Protein AF-A0A1H4LA48-F1 (afdb_monomer)

Secondary structure (DSSP, 8-state):
-EEEEEEE--TT-GGGHHHHHHHHHHHHHHTT-EEEEEEEE-SS--HHHHHHHHHHHH----SEEEES-GGGT-SSHHHHHHHHHHHHHTTPEEEETTTEEHHHHHHHHHHHHHHHHHHHHHHHHHHHHHHHHHTTB--SSSPPTTEEE-TTSBEEE-HHHHHHHHHHHHHHHTT--HHHHHHHHHHHH-S-BTTBSS---HHHHHHHHT-GGGBT--EE--EEEETTEEEEPPGGG-EE-SS--GGGBSS-HHHHHHHHHHHHHHHHH--

Nearest PDB structures (foldseek):
  2r0q-assembly1_E  TM=3.571E-01  e=7.397E-05  Staphylococcus aureus
  8wgk-assembly1_A  TM=4.621E-01  e=5.460E-02  Rhodothermus marinus DSM 4252
  4tlb-assembly1_A  TM=4.362E-01  e=1.544E-01  Synechococcus elongatus PCC 7942 = FACHB-805
  4p1z-assembly2_B  TM=4.179E-01  e=7.732E+00  Mus musculus
  4p1z-assembly2_D  TM=4.232E-01  e=9.875E+00  Mus musculus

Mean predicted aligned error: 16.21 Å

Solvent-accessible surface area (backbone atoms only — not comparable to full-atom values): 15231 Å² total; per-residue (Å²): 96,34,22,29,43,43,44,66,40,62,93,91,44,73,89,49,51,66,57,56,49,60,70,43,47,65,56,36,54,74,68,61,37,45,76,71,46,76,43,77,49,64,82,84,79,52,68,67,63,47,48,55,49,41,40,72,75,62,71,54,84,65,43,29,39,39,30,63,38,66,62,60,66,31,87,45,68,68,55,40,49,51,50,43,52,56,34,46,74,72,61,28,42,40,33,23,73,77,76,39,57,49,40,59,53,53,49,51,52,53,51,52,52,51,52,50,51,53,52,49,58,57,54,56,46,55,58,54,49,48,53,41,39,59,70,55,35,58,80,58,81,81,80,57,87,29,42,43,75,48,97,84,32,36,66,43,68,30,68,73,46,26,50,54,50,41,51,54,51,48,45,45,56,76,66,48,50,52,56,58,48,22,49,56,48,24,74,74,72,44,53,59,50,95,90,48,98,46,63,61,40,38,69,57,47,49,55,53,79,70,40,50,40,40,60,11,26,50,63,39,61,53,57,45,80,54,96,93,38,83,39,79,48,61,77,90,67,38,48,61,31,92,54,74,40,75,82,48,48,63,38,55,70,68,64,47,49,53,37,52,53,54,54,52,54,56,59,64,72,77,109

Radius of gyration: 33.98 Å; Cα contacts (8 Å, |Δi|>4): 371; chains: 1; bounding box: 73×34×79 Å

pLDDT: mean 79.59, std 12.34, range [39.72, 96.25]

Foldseek 3Di:
DAEEEEAEDEPPRPVCQVVQSVVQVVVCVVVVYRHQYYHYDYDADDPVSVQVVSCVPRVDDDQEYEYADLVRNPPDPVSSLVRLVVCVVVNYWYAYPVPGTVNVVSVVVVVVVVVVVVVVVVVVCLVVVLVCQLVQAAPDDDDDFQWDADPRRHTAGDPVRLVLLQVLLVCLLVVHALQVSQVVSCVVVHQDDPPDPGGRHSVSSVVSLPQCLQQQKHKDDQWDDDPNDTDGDDPVPIDIHPDGDPRRHSDHPVSSVSSVVSVVVVVVVVD

Structure (mmCIF, N/CA/C/O backbone):
data_AF-A0A1H4LA48-F1
#
_entry.id   AF-A0A1H4LA48-F1
#
loop_
_atom_site.group_PDB
_atom_site.id
_atom_site.type_symbol
_atom_site.label_atom_id
_atom_site.label_alt_id
_atom_site.label_comp_id
_atom_site.label_asym_id
_atom_site.label_entity_id
_atom_site.label_seq_id
_atom_site.pdbx_PDB_ins_code
_atom_site.Cartn_x
_atom_site.Cartn_y
_atom_site.Cartn_z
_atom_site.occupancy
_atom_site.B_iso_or_equiv
_atom_site.auth_seq_id
_atom_site.auth_comp_id
_atom_site.auth_asym_id
_atom_site.auth_atom_id
_atom_site.pdbx_PDB_model_num
ATOM 1 N N . MET A 1 1 ? -8.549 1.152 40.828 1.00 84.19 1 MET A N 1
ATOM 2 C CA . MET A 1 1 ? -9.718 0.932 39.968 1.00 84.19 1 MET A CA 1
ATOM 3 C C . MET A 1 1 ? -10.940 1.169 40.830 1.00 84.19 1 MET A C 1
ATOM 5 O O . MET A 1 1 ? -11.121 0.441 41.805 1.00 84.19 1 MET A O 1
ATOM 9 N N . ASN A 1 2 ? -11.665 2.252 40.567 1.00 88.75 2 ASN A N 1
ATOM 10 C CA . ASN A 1 2 ? -12.919 2.557 41.256 1.00 88.75 2 ASN A CA 1
ATOM 11 C C . ASN A 1 2 ? -14.048 1.904 40.469 1.00 88.75 2 ASN A C 1
ATOM 13 O O . ASN A 1 2 ? -14.281 2.257 39.315 1.00 88.75 2 ASN A O 1
ATOM 17 N N . SER A 1 3 ? -14.739 0.956 41.088 1.00 88.75 3 SER A N 1
ATOM 18 C CA . SER A 1 3 ? -15.700 0.109 40.396 1.00 88.75 3 SER A CA 1
ATOM 19 C C . SER A 1 3 ? -17.107 0.294 40.920 1.00 88.75 3 SER A C 1
ATOM 21 O O . SER A 1 3 ? -17.336 0.462 42.117 1.00 88.75 3 SER A O 1
ATOM 23 N N . VAL A 1 4 ? -18.061 0.184 40.011 1.00 88.56 4 VAL A N 1
ATOM 24 C CA . VAL A 1 4 ? -19.483 0.112 40.334 1.00 88.56 4 VAL A CA 1
ATOM 25 C C . VAL A 1 4 ? -19.946 -1.318 40.126 1.00 88.56 4 VAL A C 1
ATOM 27 O O . VAL A 1 4 ? -19.672 -1.915 39.086 1.00 88.56 4 VAL A O 1
ATOM 30 N N . ILE A 1 5 ? -20.667 -1.872 41.099 1.00 86.44 5 ILE A N 1
ATOM 31 C CA . ILE A 1 5 ? -21.353 -3.150 40.905 1.00 86.44 5 ILE A CA 1
ATOM 32 C C . ILE A 1 5 ? -22.717 -2.855 40.288 1.00 86.44 5 ILE A C 1
ATOM 34 O O . ILE A 1 5 ? -23.538 -2.138 40.866 1.00 86.44 5 ILE A O 1
ATOM 38 N N . PHE A 1 6 ? -22.951 -3.400 39.099 1.00 85.19 6 PHE A N 1
ATOM 39 C CA . PHE A 1 6 ? -24.216 -3.280 38.393 1.00 85.19 6 PHE A CA 1
ATOM 40 C C . PHE A 1 6 ? -24.989 -4.596 38.447 1.00 85.19 6 PHE A C 1
ATOM 42 O O . PHE A 1 6 ? -24.459 -5.669 38.149 1.00 85.19 6 PHE A O 1
ATOM 49 N N . VAL A 1 7 ? -26.269 -4.492 38.794 1.00 82.25 7 VAL A N 1
ATOM 50 C CA . VAL A 1 7 ? -27.195 -5.620 38.850 1.00 82.25 7 VAL A CA 1
ATOM 51 C C . VAL A 1 7 ? -28.465 -5.244 38.093 1.00 82.25 7 VAL A C 1
ATOM 53 O O . VAL A 1 7 ? -29.170 -4.296 38.452 1.00 82.25 7 VAL A O 1
ATOM 56 N N . ARG A 1 8 ? -28.767 -6.008 37.040 1.00 79.94 8 ARG A N 1
ATOM 57 C CA . ARG A 1 8 ? -30.063 -5.948 36.362 1.00 79.94 8 ARG A CA 1
ATOM 58 C C . ARG A 1 8 ? -31.108 -6.624 37.231 1.00 79.94 8 ARG A C 1
ATOM 60 O O . ARG A 1 8 ? -30.857 -7.695 37.776 1.00 79.94 8 ARG A O 1
ATOM 67 N N . VAL A 1 9 ? -32.274 -6.006 37.334 1.00 75.31 9 VAL A N 1
ATOM 68 C CA . VAL A 1 9 ? -33.344 -6.484 38.201 1.00 75.31 9 VAL A CA 1
ATOM 69 C C . VAL A 1 9 ? -34.596 -6.697 37.381 1.00 75.31 9 VAL A C 1
ATOM 71 O O . VAL A 1 9 ? -35.051 -5.789 36.688 1.00 75.31 9 VAL A O 1
ATOM 74 N N . ASP A 1 10 ? -35.159 -7.891 37.499 1.00 70.88 10 ASP A N 1
ATOM 75 C CA . ASP A 1 10 ? -36.458 -8.203 36.924 1.00 70.88 10 ASP A CA 1
ATOM 76 C C . ASP A 1 10 ? -37.585 -7.593 37.774 1.00 70.88 10 ASP A C 1
ATOM 78 O O . ASP A 1 10 ? -37.464 -7.419 38.996 1.00 70.88 10 ASP A O 1
ATOM 82 N N . GLU A 1 11 ? -38.693 -7.232 37.123 1.00 64.19 11 GLU A N 1
ATOM 83 C CA . GLU A 1 11 ? -39.858 -6.658 37.799 1.00 64.19 11 GLU A CA 1
ATOM 84 C C . GLU A 1 11 ? -40.350 -7.590 38.920 1.00 64.19 11 GLU A C 1
ATOM 86 O O . GLU A 1 11 ? -40.569 -8.782 38.720 1.00 64.19 11 GLU A O 1
ATOM 91 N N . GLY A 1 12 ? -40.492 -7.046 40.135 1.00 61.56 12 GLY A N 1
ATOM 92 C CA . GLY A 1 12 ? -40.922 -7.798 41.321 1.00 61.56 12 GLY A CA 1
ATOM 93 C C . GLY A 1 12 ? -39.804 -8.431 42.168 1.00 61.56 12 GLY A C 1
ATOM 94 O O . GLY A 1 12 ? -40.099 -8.929 43.251 1.00 61.56 12 GLY A O 1
ATOM 95 N N . MET A 1 13 ? -38.525 -8.365 41.761 1.00 66.06 13 MET A N 1
ATOM 96 C CA . MET A 1 13 ? -37.387 -8.980 42.484 1.00 66.06 13 MET A CA 1
ATOM 97 C C . MET A 1 13 ? -36.489 -7.998 43.268 1.00 66.06 13 MET A C 1
ATOM 99 O O . MET A 1 13 ? -35.299 -8.245 43.476 1.00 66.06 13 MET A O 1
ATOM 103 N N . GLN A 1 14 ? -37.034 -6.888 43.776 1.00 65.25 14 GLN A N 1
ATOM 104 C CA . GLN A 1 14 ? -36.240 -5.876 44.502 1.00 65.25 14 GLN A CA 1
ATOM 105 C C . GLN A 1 14 ? -35.513 -6.424 45.745 1.00 65.25 14 GLN A C 1
ATOM 107 O O . GLN A 1 14 ? -34.386 -6.025 46.026 1.00 65.25 14 GLN A O 1
ATOM 112 N N . ALA A 1 15 ? -36.106 -7.393 46.450 1.00 67.56 15 ALA A N 1
ATOM 113 C CA . ALA A 1 15 ? -35.514 -7.990 47.650 1.00 67.56 15 ALA A CA 1
ATOM 114 C C . ALA A 1 15 ? -34.212 -8.780 47.381 1.00 67.56 15 ALA A C 1
ATOM 116 O O . ALA A 1 15 ? -33.432 -9.014 48.302 1.00 67.56 15 ALA A O 1
ATOM 117 N N . ILE A 1 16 ? -33.961 -9.187 46.129 1.00 71.94 16 ILE A N 1
ATOM 118 C CA . ILE A 1 16 ? -32.851 -10.083 45.750 1.00 71.94 16 ILE A CA 1
ATOM 119 C C . ILE A 1 16 ? -31.639 -9.293 45.217 1.00 71.94 16 ILE A C 1
ATOM 121 O O . ILE A 1 16 ? -30.514 -9.791 45.223 1.00 71.94 16 ILE A O 1
ATOM 125 N N . GLN A 1 17 ? -31.836 -8.026 44.843 1.00 77.75 17 GLN A N 1
ATOM 126 C CA . GLN A 1 17 ? -30.816 -7.144 44.261 1.00 77.75 17 GLN A CA 1
ATOM 127 C C . GLN A 1 17 ? -29.521 -7.094 45.081 1.00 77.75 17 GLN A C 1
ATOM 129 O O . GLN A 1 17 ? -28.421 -7.278 44.559 1.00 77.75 17 GLN A O 1
ATOM 134 N N . MET A 1 18 ? -29.650 -6.885 46.393 1.00 77.94 18 MET A N 1
ATOM 135 C CA . MET A 1 18 ? -28.500 -6.741 47.284 1.00 77.94 18 MET A CA 1
ATOM 136 C C . MET A 1 18 ? -27.805 -8.082 47.554 1.00 77.94 18 MET A C 1
ATOM 138 O O . MET A 1 18 ? -26.600 -8.121 47.787 1.00 77.94 18 MET A O 1
ATOM 142 N N . MET A 1 19 ? -28.543 -9.194 47.469 1.00 78.94 19 MET A N 1
ATOM 143 C CA . MET A 1 19 ? -27.959 -10.536 47.511 1.00 78.94 19 MET A CA 1
ATOM 144 C C . MET A 1 19 ? -27.117 -10.796 46.256 1.00 78.94 19 MET A C 1
ATOM 146 O O . MET A 1 19 ? -25.991 -11.270 46.373 1.00 78.94 19 MET A O 1
ATOM 150 N N . GLN A 1 20 ? -27.616 -10.430 45.073 1.00 77.31 20 GLN A N 1
ATOM 151 C CA . GLN A 1 20 ? -26.861 -10.542 43.821 1.00 77.31 20 GLN A CA 1
ATOM 152 C C . GLN A 1 20 ? -25.621 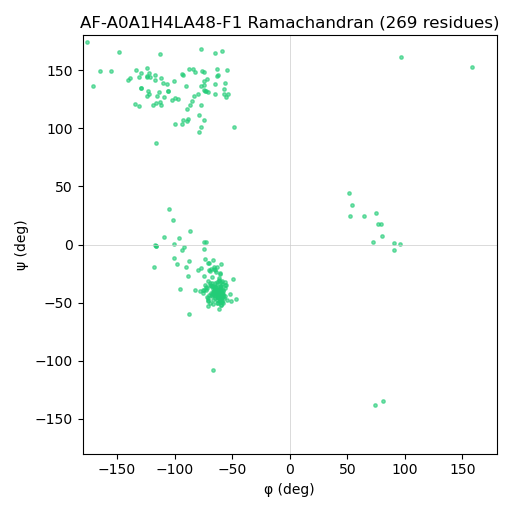-9.645 43.817 1.00 77.31 20 GLN A C 1
ATOM 154 O O . GLN A 1 20 ? -24.556 -10.097 43.407 1.00 77.31 20 GLN A O 1
ATOM 159 N N . ALA A 1 21 ? -25.725 -8.419 44.336 1.00 81.19 21 ALA A N 1
ATOM 160 C CA . ALA A 1 21 ? -24.576 -7.530 44.485 1.00 81.19 21 ALA A CA 1
ATOM 161 C C . ALA A 1 21 ? -23.483 -8.149 45.376 1.00 81.19 21 ALA A C 1
ATOM 163 O O . ALA A 1 21 ? -22.317 -8.182 44.984 1.00 81.19 21 ALA A O 1
ATOM 164 N N . LYS A 1 22 ? -23.865 -8.744 46.516 1.00 81.50 22 LYS A N 1
ATOM 165 C CA . LYS A 1 22 ? -22.932 -9.448 47.413 1.00 81.50 22 LYS A CA 1
ATOM 166 C C . LYS A 1 22 ? -22.237 -10.646 46.768 1.00 81.50 22 LYS A C 1
ATOM 168 O O . LYS A 1 22 ? -21.117 -10.964 47.145 1.00 81.50 22 LYS A O 1
ATOM 173 N N . LEU A 1 23 ? -22.867 -11.310 45.798 1.00 82.25 23 LEU A N 1
ATOM 174 C CA . LEU A 1 23 ? -22.225 -12.400 45.054 1.00 82.25 23 LEU A CA 1
ATOM 175 C C . LEU A 1 23 ? -21.107 -11.898 44.124 1.00 82.25 23 LEU A C 1
ATOM 177 O O . LEU A 1 23 ? -20.218 -12.672 43.776 1.00 82.25 23 LEU A O 1
ATOM 181 N N . VAL A 1 24 ? -21.128 -10.618 43.740 1.00 84.94 24 VAL A N 1
ATOM 182 C CA . VAL A 1 24 ? -20.118 -9.993 42.871 1.00 84.94 24 VAL A CA 1
ATOM 183 C C . VAL A 1 24 ? -18.937 -9.428 43.673 1.00 84.94 24 VAL A C 1
ATOM 185 O O . VAL A 1 24 ? -17.816 -9.384 43.166 1.00 84.94 24 VAL A O 1
ATOM 188 N N . GLU A 1 25 ? -19.142 -9.045 44.937 1.00 84.50 25 GLU A N 1
ATOM 189 C CA . GLU A 1 25 ? -18.098 -8.466 45.802 1.00 84.50 25 GLU A CA 1
ATOM 190 C C . GLU A 1 25 ? -16.797 -9.296 45.887 1.00 84.50 25 GLU A C 1
ATOM 192 O O . GLU A 1 25 ? -15.720 -8.703 45.771 1.00 84.50 25 GLU A O 1
ATOM 197 N N . PRO A 1 26 ? -16.821 -10.643 46.015 1.00 87.75 26 PRO A N 1
ATOM 198 C CA . PRO A 1 26 ? -15.593 -11.440 46.029 1.00 87.75 26 PRO A CA 1
ATOM 199 C C . PRO A 1 26 ? -14.763 -11.285 44.750 1.00 87.75 26 PRO A C 1
ATOM 201 O O . PRO A 1 26 ? -13.533 -11.261 44.802 1.00 87.75 26 PRO A O 1
ATOM 204 N N . PHE A 1 27 ? -15.424 -11.146 43.600 1.00 87.75 27 PHE A N 1
ATOM 205 C CA . PHE A 1 27 ? -14.756 -10.934 42.321 1.00 87.75 27 PHE A CA 1
ATOM 206 C C . PHE A 1 27 ? -14.176 -9.517 42.217 1.00 87.75 27 PHE A C 1
ATOM 208 O O . PHE A 1 27 ? -13.043 -9.342 41.769 1.00 87.75 27 PHE A O 1
ATOM 215 N N . ALA A 1 28 ? -14.889 -8.507 42.724 1.00 88.06 28 ALA A N 1
ATOM 216 C CA . ALA A 1 28 ? -14.348 -7.153 42.849 1.00 88.06 28 ALA A CA 1
ATOM 217 C C . ALA A 1 28 ? -13.065 -7.134 43.706 1.00 88.06 28 ALA A C 1
ATOM 219 O O . ALA A 1 28 ? -12.059 -6.539 43.313 1.00 88.06 28 ALA A O 1
ATOM 220 N N . ALA A 1 29 ? -13.051 -7.868 44.823 1.00 87.19 29 ALA A N 1
ATOM 221 C CA . ALA A 1 29 ? -11.864 -8.006 45.665 1.00 87.19 29 ALA A CA 1
ATOM 222 C C . ALA A 1 29 ? -10.691 -8.681 44.927 1.00 87.19 29 ALA A C 1
ATOM 224 O O . ALA A 1 29 ? -9.551 -8.225 45.048 1.00 87.19 29 ALA A O 1
ATOM 225 N N . GLN A 1 30 ? -10.951 -9.713 44.112 1.00 88.44 30 GLN A N 1
ATOM 226 C CA . GLN A 1 30 ? -9.926 -10.347 43.267 1.00 88.44 30 GLN A CA 1
ATOM 227 C C . GLN A 1 30 ? -9.310 -9.366 42.260 1.00 88.44 30 GLN A C 1
ATOM 229 O O . GLN A 1 30 ? -8.095 -9.374 42.055 1.00 88.44 30 GLN A O 1
ATOM 234 N N . LEU A 1 31 ? -10.126 -8.481 41.683 1.00 86.69 31 LEU A N 1
ATOM 235 C CA . LEU A 1 31 ? -9.675 -7.414 40.785 1.00 86.69 31 LEU A CA 1
ATOM 236 C C . LEU A 1 31 ? -8.972 -6.258 41.516 1.00 86.69 31 LEU A C 1
ATOM 238 O O . LEU A 1 31 ? -8.484 -5.335 40.863 1.00 86.69 31 LEU A O 1
ATOM 242 N N . ARG A 1 32 ? -8.905 -6.291 42.858 1.00 88.00 32 ARG A N 1
ATOM 243 C CA . ARG A 1 32 ? -8.455 -5.173 43.708 1.00 88.00 32 ARG A CA 1
ATOM 244 C C . ARG A 1 32 ? -9.234 -3.885 43.411 1.00 88.00 32 ARG A C 1
ATOM 246 O O . ARG A 1 32 ? -8.682 -2.784 43.452 1.00 88.00 32 ARG A O 1
ATOM 253 N N . ALA A 1 33 ? -10.510 -4.046 43.071 1.00 88.38 33 ALA A N 1
ATOM 254 C CA . ALA A 1 33 ? -11.436 -2.962 42.813 1.00 88.38 33 ALA A CA 1
ATOM 255 C C . ALA A 1 33 ? -11.905 -2.329 44.126 1.00 88.38 33 ALA A C 1
ATOM 257 O O . ALA A 1 33 ? -12.268 -3.028 45.072 1.00 88.38 33 ALA A O 1
ATOM 258 N N . ASN A 1 34 ? -11.945 -1.000 44.161 1.00 89.19 34 ASN A N 1
ATOM 259 C CA . ASN A 1 34 ? -12.620 -0.250 45.209 1.00 89.19 34 ASN A CA 1
ATOM 260 C C . ASN A 1 34 ? -14.082 -0.053 44.797 1.00 89.19 34 ASN A C 1
ATOM 262 O O . ASN A 1 34 ? -14.348 0.707 43.866 1.00 89.19 34 ASN A O 1
ATOM 266 N N . VAL A 1 35 ? -15.018 -0.749 45.444 1.00 89.19 35 VAL A N 1
ATOM 267 C CA . VAL A 1 35 ? -16.445 -0.638 45.110 1.00 89.19 35 VAL A CA 1
ATOM 268 C C . VAL A 1 35 ? -16.981 0.686 45.649 1.00 89.19 35 VAL A C 1
ATOM 270 O O . VAL A 1 35 ? -17.152 0.846 46.855 1.00 89.19 35 VAL A O 1
ATOM 273 N N . VAL A 1 36 ? -17.235 1.640 44.752 1.00 87.62 36 VAL A N 1
ATOM 274 C CA . VAL A 1 36 ? -17.675 2.997 45.118 1.00 87.62 36 VAL A CA 1
ATOM 275 C C . VAL A 1 36 ? -19.192 3.134 45.197 1.00 87.62 36 VAL A C 1
ATOM 277 O O . VAL A 1 36 ? -19.676 4.060 45.839 1.00 87.62 36 VAL A O 1
ATOM 280 N N . GLY A 1 37 ? -19.946 2.223 44.576 1.00 86.00 37 GLY A N 1
ATOM 281 C CA . GLY A 1 37 ? -21.403 2.264 44.580 1.00 86.00 37 GLY A CA 1
ATOM 282 C C . GLY A 1 37 ? -22.060 1.077 43.880 1.00 86.00 37 GLY A C 1
ATOM 283 O O . GLY A 1 37 ? -21.396 0.239 43.260 1.00 86.00 37 GLY A O 1
ATOM 284 N N . TYR A 1 38 ? -23.388 1.035 43.983 1.00 87.44 38 TYR A N 1
ATOM 285 C CA . TYR A 1 38 ? -24.235 -0.008 43.412 1.00 87.44 38 TYR A CA 1
ATOM 286 C C . TYR A 1 38 ? -25.279 0.608 42.488 1.00 87.44 38 TYR A C 1
ATOM 288 O O . TYR A 1 38 ? -25.975 1.551 42.866 1.00 87.44 38 TYR A O 1
ATOM 296 N N . SER A 1 39 ? -25.430 0.049 41.290 1.00 85.38 39 SER A N 1
ATOM 297 C CA . SER A 1 39 ? -26.457 0.474 40.343 1.00 85.38 39 SER A CA 1
ATOM 298 C C . SER A 1 39 ? -27.412 -0.672 40.033 1.00 85.38 39 SER A C 1
ATOM 300 O O . SER A 1 39 ? -27.021 -1.724 39.535 1.00 85.38 39 SER A O 1
ATOM 302 N N . PHE A 1 40 ? -28.685 -0.433 40.339 1.00 84.88 40 PHE A N 1
ATOM 303 C CA . PHE A 1 40 ? -29.797 -1.344 40.089 1.00 84.88 40 PHE A CA 1
ATOM 304 C C . PHE A 1 40 ? -30.711 -0.730 39.033 1.00 84.88 40 PHE A C 1
ATOM 306 O O . PHE A 1 40 ? -31.194 0.391 39.241 1.00 84.88 40 PHE A O 1
ATOM 313 N N . GLN A 1 41 ? -30.935 -1.437 37.923 1.00 80.56 41 GLN A N 1
ATOM 314 C CA . GLN A 1 41 ? -31.822 -1.001 36.838 1.00 80.56 41 GLN A CA 1
ATOM 315 C C . GLN A 1 41 ? -32.797 -2.107 36.430 1.00 80.56 41 GLN A C 1
ATOM 317 O O . GLN A 1 41 ? -32.442 -3.285 36.410 1.00 80.56 41 GLN A O 1
ATOM 322 N N . VAL A 1 42 ? -34.017 -1.693 36.085 1.00 76.69 42 VAL A N 1
ATOM 323 C CA . VAL A 1 42 ? -35.078 -2.542 35.528 1.00 76.69 42 VAL A CA 1
ATOM 324 C C . VAL A 1 42 ? -35.220 -2.219 34.041 1.00 76.69 42 VAL A C 1
ATOM 326 O O . VAL A 1 42 ? -35.203 -1.047 33.663 1.00 76.69 42 VAL A O 1
ATOM 329 N N . GLY A 1 43 ? -35.380 -3.245 33.204 1.00 73.62 43 GLY A N 1
ATOM 330 C CA . GLY A 1 43 ? -35.596 -3.076 31.765 1.00 73.62 43 GLY A CA 1
ATOM 331 C C . GLY A 1 43 ? -34.312 -2.819 30.968 1.00 73.62 43 GLY A C 1
ATOM 332 O O . GLY A 1 43 ? -33.329 -3.542 31.126 1.00 73.62 43 GLY A O 1
ATOM 333 N N . GLU A 1 44 ? -34.353 -1.845 30.054 1.00 69.31 44 GLU A N 1
ATOM 334 C CA . GLU A 1 44 ? -33.243 -1.524 29.149 1.00 69.31 44 GLU A CA 1
ATOM 335 C C . GLU A 1 44 ? -32.101 -0.804 29.874 1.00 69.31 44 GLU A C 1
ATOM 337 O O . GLU A 1 44 ? -32.305 0.178 30.599 1.00 69.31 44 GLU A O 1
ATOM 342 N N . ILE A 1 45 ? -30.887 -1.294 29.639 1.00 76.94 45 ILE A N 1
ATOM 343 C CA . ILE A 1 45 ? -29.688 -0.875 30.352 1.00 76.94 45 ILE A CA 1
ATOM 344 C C . ILE A 1 45 ? -28.955 0.164 29.525 1.00 76.94 45 ILE A C 1
ATOM 346 O O . ILE A 1 45 ? -28.589 -0.074 28.377 1.00 76.94 45 ILE A O 1
ATOM 350 N N . SER A 1 46 ? -28.705 1.311 30.146 1.00 80.31 46 SER A N 1
ATOM 351 C CA . SER A 1 46 ? -27.965 2.416 29.547 1.00 80.31 46 SER A CA 1
ATOM 352 C C . SER A 1 46 ? -26.858 2.858 30.491 1.00 80.31 46 SER A C 1
ATOM 354 O O . SER A 1 46 ? -27.078 3.015 31.696 1.00 80.31 46 SER A O 1
ATOM 356 N N . ILE A 1 47 ? -25.669 3.069 29.929 1.00 81.94 47 ILE A N 1
ATOM 357 C CA . ILE A 1 47 ? -24.485 3.517 30.668 1.00 81.94 47 ILE A CA 1
ATOM 358 C C . ILE A 1 47 ? -24.695 4.912 31.230 1.00 81.94 47 ILE A C 1
ATOM 360 O O . ILE A 1 47 ? -24.354 5.135 32.386 1.00 81.94 47 ILE A O 1
ATOM 364 N N . ASP A 1 48 ? -25.322 5.807 30.469 1.00 82.81 48 ASP A N 1
ATOM 365 C CA . ASP A 1 48 ? -25.602 7.171 30.920 1.00 82.81 48 ASP A CA 1
ATOM 366 C C . ASP A 1 48 ? -26.442 7.147 32.207 1.00 82.81 48 ASP A C 1
ATOM 368 O O . ASP A 1 48 ? -26.080 7.767 33.201 1.00 82.81 48 ASP A O 1
ATOM 372 N N . LYS A 1 49 ? -27.467 6.284 32.271 1.00 83.31 49 LYS A N 1
ATOM 373 C CA . LYS A 1 49 ? -28.262 6.087 33.497 1.00 83.31 49 LYS A CA 1
ATOM 374 C C . LYS A 1 49 ? -27.446 5.530 34.672 1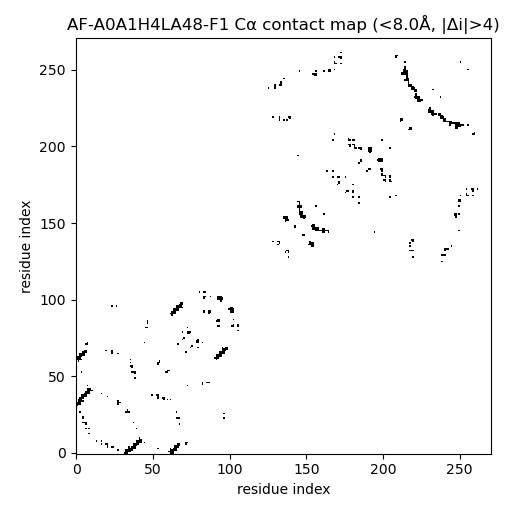.00 83.31 49 LYS A C 1
ATOM 376 O O . LYS A 1 49 ? -27.785 5.794 35.824 1.00 83.31 49 LYS A O 1
ATOM 381 N N . ILE A 1 50 ? -26.430 4.697 34.417 1.00 83.38 50 ILE A N 1
ATOM 382 C CA . ILE A 1 50 ? -25.543 4.173 35.472 1.00 83.38 50 ILE A CA 1
ATOM 383 C C . ILE A 1 50 ? -24.643 5.299 35.984 1.00 83.38 50 ILE A C 1
ATOM 385 O O . ILE A 1 50 ? -24.528 5.469 37.196 1.00 83.38 50 ILE A O 1
ATOM 389 N N . ILE A 1 51 ? -24.050 6.070 35.071 1.00 82.81 51 ILE A N 1
ATOM 390 C CA . ILE A 1 51 ? -23.183 7.205 35.392 1.00 82.81 51 ILE A CA 1
ATOM 391 C C . ILE A 1 51 ? -23.954 8.242 36.207 1.00 82.81 51 ILE A C 1
ATOM 393 O O . ILE A 1 51 ? -23.516 8.582 37.303 1.00 82.81 51 ILE A O 1
ATOM 397 N N . ASP A 1 52 ? -25.121 8.675 35.727 1.00 83.81 52 ASP A N 1
ATOM 398 C CA . ASP A 1 52 ? -25.943 9.697 36.383 1.00 83.81 52 ASP A CA 1
ATOM 399 C C . ASP A 1 52 ? -26.337 9.284 37.802 1.00 83.81 52 ASP A C 1
ATOM 401 O O . ASP A 1 52 ? -26.249 10.075 38.742 1.00 83.81 52 ASP A O 1
ATOM 405 N N . LYS A 1 53 ? -26.746 8.022 37.980 1.00 83.25 53 LYS A N 1
ATOM 406 C CA . LYS A 1 53 ? -27.129 7.493 39.292 1.00 83.25 53 LYS A CA 1
ATOM 407 C C . LYS A 1 53 ? -25.958 7.513 40.270 1.00 83.25 53 LYS A C 1
ATOM 409 O O . LYS A 1 53 ? -26.097 8.030 41.372 1.00 83.25 53 LYS A O 1
ATOM 414 N N . ILE A 1 54 ? -24.805 6.987 39.864 1.00 83.19 54 ILE A N 1
ATOM 415 C CA . ILE A 1 54 ? -23.627 6.922 40.736 1.00 83.19 54 ILE A CA 1
ATOM 416 C C . ILE A 1 54 ? -23.110 8.325 41.044 1.00 83.19 54 ILE A C 1
ATOM 418 O O . ILE A 1 54 ? -22.847 8.638 42.201 1.00 83.19 54 ILE A O 1
ATOM 422 N N . HIS A 1 55 ? -23.054 9.207 40.048 1.00 81.56 55 HIS A N 1
ATOM 423 C CA . HIS A 1 55 ? -22.630 10.585 40.261 1.00 81.56 55 HIS A CA 1
ATOM 424 C C . HIS A 1 55 ? -23.524 11.315 41.278 1.00 81.56 55 HIS A C 1
ATOM 426 O O . HIS A 1 55 ? -23.011 12.010 42.157 1.00 81.56 55 HIS A O 1
ATOM 432 N N . ASN A 1 56 ? -24.845 11.113 41.209 1.00 81.56 56 ASN A N 1
ATOM 433 C CA . ASN A 1 56 ? -25.795 11.694 42.159 1.00 81.56 56 ASN A CA 1
ATOM 434 C C . ASN A 1 56 ? -25.677 11.096 43.571 1.00 81.56 56 ASN A C 1
ATOM 436 O O . ASN A 1 56 ? -25.730 11.845 44.549 1.00 81.56 56 ASN A O 1
ATOM 440 N N . ASP A 1 57 ? -25.502 9.777 43.681 1.00 79.56 57 ASP A N 1
ATOM 441 C CA . ASP A 1 57 ? -25.501 9.067 44.965 1.00 79.56 57 ASP A CA 1
ATOM 442 C C . ASP A 1 57 ? -24.178 9.235 45.730 1.00 79.56 57 ASP A C 1
ATOM 444 O O . ASP A 1 57 ? -24.174 9.384 46.953 1.00 79.56 57 ASP A O 1
ATOM 448 N N . THR A 1 58 ? -23.042 9.208 45.027 1.00 76.50 58 THR A N 1
ATOM 449 C CA . THR A 1 58 ? -21.718 9.081 45.657 1.00 76.50 58 THR A CA 1
ATOM 450 C C . THR A 1 58 ? -20.808 10.277 45.404 1.00 76.50 58 THR A C 1
ATOM 452 O O . THR A 1 58 ? -19.845 10.466 46.148 1.00 76.50 58 THR A O 1
ATOM 455 N N . LYS A 1 59 ? -21.090 11.094 44.375 1.00 78.06 59 LYS A N 1
ATOM 456 C CA . LYS A 1 59 ? -20.210 12.173 43.877 1.00 78.06 59 LYS A CA 1
ATOM 457 C C . LYS A 1 59 ? -18.781 11.708 43.571 1.00 78.06 59 LYS A C 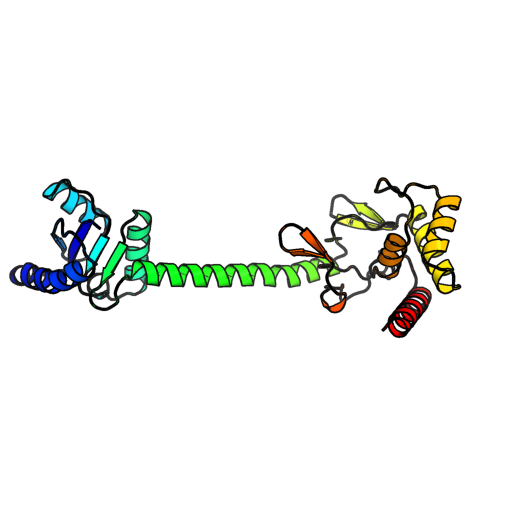1
ATOM 459 O O . LYS A 1 59 ? -17.844 12.505 43.605 1.00 78.06 59 LYS A O 1
ATOM 464 N N . THR A 1 60 ? -18.604 10.419 43.296 1.00 77.25 60 THR A N 1
ATOM 465 C CA . THR A 1 60 ? -17.310 9.816 42.975 1.00 77.25 60 THR A CA 1
ATOM 466 C C . THR A 1 60 ? -17.276 9.360 41.526 1.00 77.25 60 THR A C 1
ATOM 468 O O . THR A 1 60 ? -18.265 8.878 40.979 1.00 77.25 60 THR A O 1
ATOM 471 N N . GLU A 1 61 ? -16.111 9.508 40.902 1.00 83.38 61 GLU A N 1
ATOM 472 C CA . GLU A 1 61 ? -15.848 8.966 39.572 1.00 83.38 61 GLU A CA 1
ATOM 473 C C . GLU A 1 61 ? -15.451 7.487 39.658 1.00 83.38 61 GLU A C 1
ATOM 475 O O . GLU A 1 61 ? -14.822 7.036 40.627 1.00 83.38 61 GLU A O 1
ATOM 480 N N . PHE A 1 62 ? -15.802 6.737 38.616 1.00 90.00 62 PHE A N 1
ATOM 481 C CA . PHE A 1 62 ? -15.482 5.324 38.467 1.00 90.00 62 PHE A CA 1
ATOM 482 C C . PHE A 1 62 ? -14.941 5.050 37.064 1.00 90.00 62 PHE A C 1
ATOM 484 O O . PHE A 1 62 ? -15.286 5.729 36.101 1.00 90.00 62 PHE A O 1
ATOM 491 N N . ASP A 1 63 ? -14.084 4.043 36.968 1.00 89.94 63 ASP A N 1
ATOM 492 C CA . ASP A 1 63 ? -13.374 3.648 35.746 1.00 89.94 63 ASP A CA 1
ATOM 493 C C . ASP A 1 63 ? -13.784 2.244 35.280 1.00 89.94 63 ASP A C 1
ATOM 495 O O . ASP A 1 63 ? -13.306 1.741 34.264 1.00 89.94 63 ASP A O 1
ATOM 499 N N . SER A 1 64 ? -14.672 1.584 36.025 1.00 91.56 64 SER A N 1
ATOM 500 C CA . SER A 1 64 ? -15.072 0.213 35.740 1.00 91.56 64 SER 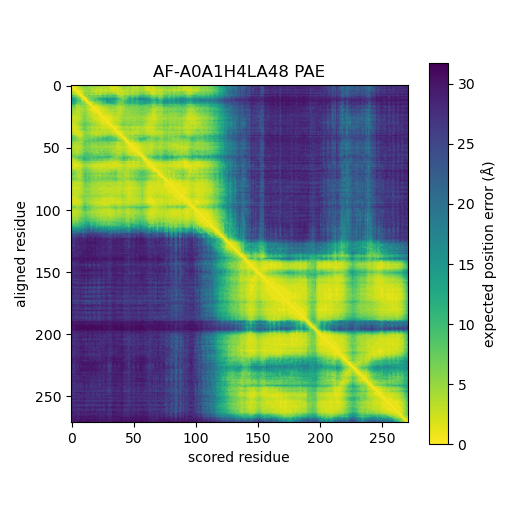A CA 1
ATOM 501 C C . SER A 1 64 ? -16.455 -0.139 36.277 1.00 91.56 64 SER A C 1
ATOM 503 O O . SER A 1 64 ? -16.907 0.361 37.310 1.00 91.56 64 SER A O 1
ATOM 505 N N . ILE A 1 65 ? -17.128 -1.047 35.575 1.00 91.94 65 ILE A N 1
ATOM 506 C CA . ILE A 1 65 ? -18.409 -1.629 35.970 1.00 91.94 65 ILE A CA 1
ATOM 507 C C . ILE A 1 65 ? -18.237 -3.142 36.042 1.00 91.94 65 ILE A C 1
ATOM 509 O O . ILE A 1 65 ? -17.751 -3.769 35.100 1.00 91.94 65 ILE A O 1
ATOM 513 N N . ILE A 1 66 ? -18.660 -3.729 37.158 1.00 90.69 66 ILE A N 1
ATOM 514 C CA . ILE A 1 66 ? -18.638 -5.171 37.386 1.00 90.69 66 ILE A CA 1
ATOM 515 C C . ILE A 1 66 ? -20.071 -5.687 37.364 1.00 90.69 66 ILE A C 1
ATOM 517 O O . ILE A 1 66 ? -20.941 -5.188 38.076 1.00 90.69 66 ILE A O 1
ATOM 521 N N . ILE A 1 67 ? -20.300 -6.699 36.539 1.00 89.12 67 ILE A N 1
ATOM 522 C CA . ILE A 1 67 ? -21.603 -7.297 36.274 1.00 89.12 67 ILE A CA 1
ATOM 523 C C . ILE A 1 67 ? -21.512 -8.794 36.579 1.00 89.12 67 ILE A C 1
ATOM 525 O O . ILE A 1 67 ? -20.448 -9.399 36.465 1.00 89.12 67 ILE A O 1
ATOM 529 N N . MET A 1 68 ? -22.620 -9.425 36.962 1.00 84.25 68 MET A N 1
ATOM 530 C CA . MET A 1 68 ? -22.635 -10.871 37.201 1.00 84.25 68 MET A CA 1
ATOM 531 C C . MET A 1 68 ? -22.283 -11.659 35.930 1.00 84.25 68 MET A C 1
ATOM 533 O O . MET A 1 68 ? -21.342 -12.449 35.911 1.00 84.25 68 MET A O 1
ATOM 537 N N . ASN A 1 69 ? -23.022 -11.421 34.849 1.00 82.62 69 ASN A N 1
ATOM 538 C CA . ASN A 1 69 ? -22.840 -12.098 33.569 1.00 82.62 69 ASN A CA 1
ATOM 539 C C . ASN A 1 69 ? -23.209 -11.165 32.407 1.00 82.62 69 ASN A C 1
ATOM 541 O O . ASN A 1 69 ? -23.856 -10.135 32.600 1.00 82.62 69 ASN A O 1
ATOM 545 N N . LYS A 1 70 ? -22.823 -11.533 31.184 1.00 80.19 70 LYS A N 1
ATOM 546 C CA . LYS A 1 70 ? -23.169 -10.769 29.972 1.00 80.19 70 LYS A CA 1
ATOM 547 C C . LYS A 1 70 ? -24.683 -10.676 29.721 1.00 80.19 70 LYS A C 1
ATOM 549 O O . LYS A 1 70 ? -25.151 -9.668 29.202 1.00 80.19 70 LYS A O 1
ATOM 554 N N . ASP A 1 71 ? -25.449 -11.690 30.128 1.00 81.38 71 ASP A N 1
ATOM 555 C CA . ASP A 1 71 ? -26.903 -11.749 29.907 1.00 81.38 71 ASP A CA 1
ATOM 556 C C . ASP A 1 71 ? -27.649 -10.709 30.759 1.00 81.38 71 ASP A C 1
ATOM 558 O O . ASP A 1 71 ? -28.726 -10.241 30.391 1.00 81.38 71 ASP A O 1
ATOM 562 N N . SER A 1 72 ? -27.017 -10.264 31.852 1.00 76.50 72 SER A N 1
ATOM 563 C CA . SER A 1 72 ? -27.464 -9.126 32.649 1.00 76.50 72 SER A CA 1
ATOM 564 C C . SER A 1 72 ? -27.444 -7.831 31.852 1.00 76.50 72 SER A C 1
ATOM 566 O O . SER A 1 72 ? -28.115 -6.911 32.274 1.00 76.50 72 SER A O 1
ATOM 568 N N . ILE A 1 73 ? -26.707 -7.723 30.741 1.00 79.94 73 ILE A N 1
ATOM 569 C CA . ILE A 1 73 ? -26.738 -6.563 29.838 1.00 79.94 73 ILE A CA 1
ATOM 570 C C . ILE A 1 73 ? -27.851 -6.772 28.805 1.00 79.94 73 ILE A C 1
ATOM 572 O O . ILE A 1 73 ? -28.809 -6.007 28.725 1.00 79.94 73 ILE A O 1
ATOM 576 N N . SER A 1 74 ? -27.748 -7.845 28.024 1.00 82.88 74 SER A N 1
ATOM 577 C CA . SER A 1 74 ? -28.755 -8.254 27.046 1.00 82.88 74 SER A CA 1
ATOM 578 C C . SER A 1 74 ? -28.493 -9.700 26.613 1.00 82.88 74 SER A C 1
ATOM 580 O O . SER A 1 74 ? -27.331 -10.107 26.541 1.00 82.88 74 SER A O 1
ATOM 582 N N . PRO A 1 75 ? -29.532 -10.477 26.258 1.00 77.62 75 PRO A N 1
ATOM 583 C CA . PRO A 1 75 ? -29.354 -11.767 25.590 1.00 77.62 75 PRO A CA 1
ATOM 584 C C . PRO A 1 75 ? -28.756 -11.632 24.175 1.00 77.62 75 PRO A C 1
ATOM 586 O O . PRO A 1 75 ? -28.204 -12.594 23.639 1.00 77.62 75 PRO A O 1
ATOM 589 N N . GLY A 1 76 ? -28.860 -10.454 23.550 1.00 81.12 76 GLY A N 1
ATOM 590 C CA . GLY A 1 76 ? -28.338 -10.188 22.213 1.00 81.12 76 GLY A CA 1
ATOM 591 C C . GLY A 1 76 ? -26.860 -9.796 22.219 1.00 81.12 76 GLY A C 1
ATOM 592 O O . GLY A 1 76 ? -26.482 -8.778 22.795 1.00 81.12 76 GLY A O 1
ATOM 593 N N . ILE A 1 77 ? -26.024 -10.537 21.482 1.00 80.62 77 ILE A N 1
ATOM 594 C CA . ILE A 1 77 ? -24.583 -10.245 21.343 1.00 80.62 77 ILE A CA 1
ATOM 595 C C . ILE A 1 77 ? -24.315 -8.817 20.830 1.00 80.62 77 ILE A C 1
ATOM 597 O O . ILE A 1 77 ? -23.361 -8.174 21.259 1.00 80.62 77 ILE A O 1
ATOM 601 N N . GLY A 1 78 ? -25.176 -8.295 19.947 1.00 82.06 78 GLY A N 1
ATOM 602 C CA . GLY A 1 78 ? -25.039 -6.949 19.385 1.00 82.06 78 GLY A CA 1
ATOM 603 C C . GLY A 1 78 ? -25.292 -5.834 20.400 1.00 82.06 78 GLY A C 1
ATOM 604 O O . GLY A 1 78 ? -24.652 -4.787 20.336 1.00 82.06 78 GLY A O 1
ATOM 605 N N . ASP A 1 79 ? -26.184 -6.054 21.363 1.00 84.62 79 ASP A N 1
ATOM 606 C CA . ASP A 1 79 ? -26.459 -5.087 22.429 1.00 84.62 79 ASP A CA 1
ATOM 607 C C . ASP A 1 79 ? -25.333 -5.083 2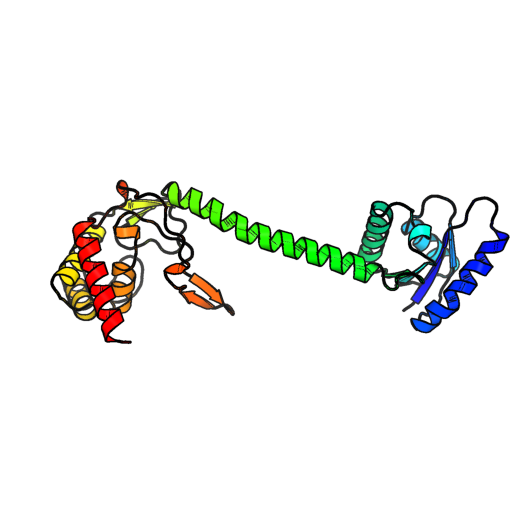3.456 1.00 84.62 79 ASP A C 1
ATOM 609 O O . ASP A 1 79 ? -24.867 -4.018 23.849 1.00 84.62 79 ASP A O 1
ATOM 613 N N . VAL A 1 80 ? -24.837 -6.272 23.818 1.00 85.12 80 VAL A N 1
ATOM 614 C CA . VAL A 1 80 ? -23.653 -6.426 24.674 1.00 85.12 80 VAL A CA 1
ATOM 615 C C . VAL A 1 80 ? -22.455 -5.716 24.047 1.00 85.12 80 VAL A C 1
ATOM 617 O O . VAL A 1 80 ? -21.762 -4.957 24.719 1.00 85.12 80 VAL A O 1
ATOM 620 N N . PHE A 1 81 ? -22.233 -5.910 22.745 1.00 86.62 81 PHE A N 1
ATOM 621 C CA . PHE A 1 81 ? -21.152 -5.250 22.019 1.00 86.62 81 PHE A CA 1
ATOM 622 C C . PHE A 1 81 ? -21.303 -3.724 22.025 1.00 86.62 81 PHE A C 1
ATOM 624 O O . PHE A 1 81 ? -20.356 -3.019 22.370 1.00 86.62 81 PHE A O 1
ATOM 631 N N . ARG A 1 82 ? -22.497 -3.206 21.697 1.00 85.25 82 ARG A N 1
ATOM 632 C CA . ARG A 1 82 ? -22.781 -1.760 21.716 1.00 85.25 82 ARG A CA 1
ATOM 633 C C . ARG A 1 82 ? -22.556 -1.155 23.096 1.00 85.25 82 ARG A C 1
ATOM 635 O O . ARG A 1 82 ? -21.890 -0.132 23.194 1.00 85.25 82 ARG A O 1
ATOM 642 N N . PHE A 1 83 ? -23.045 -1.816 24.140 1.00 87.81 83 PHE A N 1
ATOM 643 C CA . PHE A 1 83 ? -22.842 -1.406 25.524 1.00 87.81 83 PHE A CA 1
ATOM 644 C C . PHE A 1 83 ? -21.348 -1.336 25.871 1.00 87.81 83 PHE A C 1
ATOM 646 O O . PHE A 1 83 ? -20.865 -0.316 26.349 1.00 87.81 83 PHE A O 1
ATOM 653 N N . VAL A 1 84 ? -20.573 -2.379 25.561 1.00 89.81 84 VAL A N 1
ATOM 654 C CA . VAL A 1 84 ? -19.130 -2.396 25.853 1.00 89.81 84 VAL A CA 1
ATOM 655 C C . VAL A 1 84 ? -18.379 -1.300 25.091 1.00 89.81 84 VAL A C 1
ATOM 657 O O . VAL A 1 84 ? -17.526 -0.635 25.678 1.00 89.81 84 VAL A O 1
ATOM 660 N N . CYS A 1 85 ? -18.699 -1.069 23.814 1.00 86.44 85 CYS A N 1
ATOM 661 C CA . CYS A 1 85 ? -18.090 0.010 23.033 1.00 86.44 85 CYS A CA 1
ATOM 662 C C . CYS A 1 85 ? -18.433 1.401 23.584 1.00 86.44 85 CYS A C 1
ATOM 664 O O . CYS A 1 85 ? -17.560 2.266 23.640 1.00 86.44 85 CYS A O 1
ATOM 666 N N . ASP A 1 86 ? -19.679 1.613 24.003 1.00 88.44 86 ASP A N 1
ATOM 667 C CA . ASP A 1 86 ? -20.145 2.882 24.565 1.00 88.44 86 ASP A CA 1
ATOM 668 C C . ASP A 1 86 ? -19.475 3.189 25.919 1.00 88.44 86 ASP A C 1
ATOM 670 O O . ASP A 1 86 ? -19.046 4.323 26.164 1.00 88.44 86 ASP A O 1
ATOM 674 N N . ALA A 1 87 ? -19.276 2.161 26.755 1.00 89.38 87 ALA A N 1
ATOM 675 C CA . ALA A 1 87 ? -18.542 2.262 28.019 1.00 89.38 87 ALA A CA 1
ATOM 676 C C . ALA A 1 87 ? -17.064 2.568 27.771 1.00 89.38 87 ALA A C 1
ATOM 678 O O . ALA A 1 87 ? -16.511 3.509 28.343 1.00 89.38 87 ALA A O 1
ATOM 679 N N . GLN A 1 88 ? -16.440 1.824 26.855 1.00 87.62 88 GLN A N 1
ATOM 680 C CA . GLN A 1 88 ? -15.042 2.017 26.487 1.00 87.62 88 GLN A CA 1
ATOM 681 C C . GLN A 1 88 ? -14.787 3.421 25.924 1.00 87.62 88 GLN A C 1
ATOM 683 O O . GLN A 1 88 ? -13.766 4.027 26.245 1.00 87.62 88 GLN A O 1
ATOM 688 N N . GLY A 1 89 ? -15.715 3.966 25.129 1.00 85.00 89 GLY A N 1
ATOM 689 C CA . GLY A 1 89 ? -15.639 5.337 24.615 1.00 85.00 89 GLY A CA 1
ATOM 690 C C . GLY A 1 89 ? -15.616 6.408 25.713 1.00 85.00 89 GLY A C 1
ATOM 691 O O . GLY A 1 89 ? -15.065 7.485 25.500 1.00 85.00 89 GLY A O 1
ATOM 692 N N . ARG A 1 90 ? -16.149 6.093 26.899 1.00 86.75 90 ARG A N 1
ATOM 693 C CA . ARG A 1 90 ? -16.120 6.937 28.106 1.00 86.75 90 ARG A CA 1
ATOM 694 C C . ARG A 1 90 ? -14.975 6.580 29.062 1.00 86.75 90 ARG A C 1
ATOM 696 O O . ARG A 1 90 ? -14.900 7.136 30.150 1.00 86.75 90 ARG A O 1
ATOM 703 N N . GLY A 1 91 ? -14.086 5.663 28.673 1.00 86.75 91 GLY A N 1
ATOM 704 C CA . GLY A 1 91 ? -12.974 5.204 29.510 1.00 86.75 91 GLY A CA 1
ATOM 705 C C . GLY A 1 91 ? -13.378 4.229 30.619 1.00 86.75 91 GLY A C 1
ATOM 706 O O . GLY A 1 91 ? -12.606 4.039 31.553 1.00 86.75 91 GLY A O 1
ATOM 707 N N . ILE A 1 92 ? -14.561 3.616 30.525 1.00 92.00 92 ILE A N 1
ATOM 708 C CA . ILE A 1 92 ? -15.085 2.679 31.521 1.00 92.00 92 ILE A CA 1
ATOM 709 C C . ILE A 1 92 ? -14.859 1.241 31.045 1.00 92.00 92 ILE A C 1
ATOM 711 O O . ILE A 1 92 ? -15.284 0.850 29.955 1.00 92.00 92 ILE A O 1
ATOM 715 N N . GLU A 1 93 ? -14.220 0.427 31.881 1.00 92.50 93 GLU A N 1
ATOM 716 C CA . GLU A 1 93 ? -14.015 -0.997 31.619 1.00 92.50 93 GLU A CA 1
ATOM 717 C C . GLU A 1 93 ? -15.156 -1.860 32.174 1.00 92.50 93 GLU A C 1
ATOM 719 O O . GLU A 1 93 ? -15.593 -1.699 33.311 1.00 92.50 93 GLU A O 1
ATOM 724 N N . ILE A 1 94 ? -15.617 -2.830 31.388 1.00 91.62 94 ILE A N 1
ATOM 725 C CA . ILE A 1 94 ? -16.676 -3.763 31.767 1.00 91.62 94 ILE A CA 1
ATOM 726 C C . ILE A 1 94 ? -16.064 -5.108 32.141 1.00 91.62 94 ILE A C 1
ATOM 728 O O . ILE A 1 94 ? -15.373 -5.753 31.344 1.00 91.62 94 ILE A O 1
ATOM 732 N N . TYR A 1 95 ? -16.384 -5.551 33.349 1.00 91.50 95 TYR A N 1
ATOM 733 C CA . TYR A 1 95 ? -16.000 -6.838 33.899 1.00 91.50 95 TYR A CA 1
ATOM 734 C C . TYR A 1 95 ? -17.237 -7.685 34.171 1.00 91.50 95 TYR A C 1
ATOM 736 O O . TYR A 1 95 ? -18.259 -7.191 34.643 1.00 91.50 95 TYR A O 1
ATOM 744 N N . THR A 1 96 ? -17.126 -8.980 33.911 1.00 89.25 96 THR A N 1
ATOM 745 C CA . THR A 1 96 ? -18.141 -9.973 34.256 1.00 89.25 96 THR A CA 1
ATOM 746 C C . THR A 1 96 ? -17.523 -11.061 35.120 1.00 89.25 96 THR A C 1
ATOM 748 O O . THR A 1 96 ? -16.363 -11.421 34.914 1.00 89.25 96 THR A O 1
ATOM 751 N N . VAL A 1 97 ? -18.284 -11.595 36.077 1.00 85.81 97 VAL A N 1
ATOM 752 C CA . VAL A 1 97 ? -17.817 -12.722 36.903 1.00 85.81 97 VAL A CA 1
ATOM 753 C C . VAL A 1 97 ? -17.616 -13.973 36.038 1.00 85.81 97 VAL A C 1
ATOM 755 O O . VAL A 1 97 ? -16.666 -14.720 36.254 1.00 85.81 97 VAL A O 1
ATOM 758 N N . SER A 1 98 ? -18.480 -14.179 35.036 1.00 79.62 98 SER A N 1
ATOM 759 C CA . SER A 1 98 ? -18.412 -15.317 34.111 1.00 79.62 98 SER A CA 1
ATOM 760 C C . SER A 1 98 ? -17.240 -15.251 33.129 1.00 79.62 98 SER A C 1
ATOM 762 O O . SER A 1 98 ? -16.542 -16.247 32.957 1.00 79.62 98 SER A O 1
ATOM 764 N N . ASP A 1 99 ? -17.025 -14.101 32.483 1.00 80.38 99 ASP A N 1
ATOM 765 C CA . ASP A 1 99 ? -16.156 -13.992 31.300 1.00 80.38 99 ASP A CA 1
ATOM 766 C C . ASP A 1 99 ? -14.920 -13.102 31.535 1.00 80.38 99 ASP A C 1
ATOM 768 O O . ASP A 1 99 ? -14.075 -12.939 30.652 1.00 80.38 99 ASP A O 1
ATOM 772 N N . GLY A 1 100 ? -14.774 -12.517 32.726 1.00 87.25 100 GLY A N 1
ATOM 773 C CA . GLY A 1 100 ? -13.663 -11.626 33.050 1.00 87.25 100 GLY A CA 1
ATOM 774 C C . GLY A 1 100 ? -13.796 -10.250 32.388 1.00 87.25 100 GLY A C 1
ATOM 775 O O . GLY A 1 100 ? -14.872 -9.652 32.387 1.00 87.25 100 GLY A O 1
ATOM 776 N N . ASN A 1 101 ? -12.694 -9.702 31.862 1.00 90.12 101 ASN A N 1
ATOM 777 C CA . ASN A 1 101 ? -12.673 -8.363 31.256 1.00 90.12 101 ASN A CA 1
ATOM 778 C C . ASN A 1 101 ? -13.257 -8.395 29.831 1.00 90.12 101 ASN A C 1
ATOM 780 O O . ASN A 1 101 ? -12.563 -8.698 28.853 1.00 90.12 101 ASN A O 1
ATOM 784 N N . LEU A 1 102 ? -14.536 -8.043 29.724 1.00 88.12 102 LEU A N 1
ATOM 785 C CA . LEU A 1 102 ? -15.290 -8.055 28.476 1.00 88.12 102 LEU A CA 1
ATOM 786 C C . LEU A 1 102 ? -14.837 -6.938 27.520 1.00 88.12 102 LEU A C 1
ATOM 788 O O . LEU A 1 102 ? -14.817 -7.136 26.304 1.00 88.12 102 LEU A O 1
ATOM 792 N N . THR A 1 103 ? -14.388 -5.795 28.051 1.00 89.31 103 THR A N 1
ATOM 793 C CA . THR A 1 103 ? -13.821 -4.690 27.255 1.00 89.31 103 THR A CA 1
ATOM 794 C C . THR A 1 103 ? -12.580 -5.119 26.474 1.00 89.31 103 THR A C 1
ATOM 796 O O . THR A 1 103 ? -12.455 -4.805 25.287 1.00 89.31 103 THR A O 1
ATOM 799 N N . LYS A 1 104 ? -11.674 -5.884 27.095 1.00 87.56 104 LYS A N 1
ATOM 800 C CA . LYS A 1 104 ? -10.479 -6.423 26.428 1.00 87.56 104 LYS A CA 1
ATOM 801 C C . LYS A 1 104 ? -10.836 -7.434 25.350 1.00 87.56 104 LYS A C 1
ATOM 803 O O . LYS A 1 104 ? -10.232 -7.402 24.280 1.00 87.56 104 LYS A O 1
ATOM 808 N N . PHE A 1 105 ? -11.817 -8.295 25.607 1.00 85.75 105 PHE A N 1
ATOM 809 C CA . PHE A 1 105 ? -12.295 -9.258 24.619 1.00 85.75 105 PHE A CA 1
ATOM 810 C C . PHE A 1 105 ? -12.830 -8.555 23.363 1.00 85.75 105 PHE A C 1
ATOM 812 O O . PHE A 1 105 ? -12.355 -8.817 22.257 1.00 85.75 105 PHE A O 1
ATOM 819 N N . VAL A 1 106 ? -13.744 -7.594 23.535 1.00 86.12 106 VAL A N 1
ATOM 820 C CA . VAL A 1 106 ? -14.303 -6.796 22.430 1.00 86.12 106 VAL A CA 1
ATOM 821 C C . VAL A 1 106 ? -13.213 -6.011 21.699 1.00 86.12 106 VAL A C 1
ATOM 823 O O . VAL A 1 106 ? -13.165 -6.027 20.470 1.00 86.12 106 VAL A O 1
ATOM 826 N N . SER A 1 107 ? -12.283 -5.395 22.433 1.00 80.88 107 SER A N 1
ATOM 827 C CA . SER A 1 107 ? -11.139 -4.691 21.837 1.00 80.88 107 SER A CA 1
ATOM 828 C C . SER A 1 107 ? -10.272 -5.616 20.981 1.00 80.88 107 SER A C 1
ATOM 830 O O . SER A 1 107 ? -9.838 -5.220 19.901 1.00 80.88 107 SER A O 1
ATOM 832 N N . GLY A 1 108 ? -10.045 -6.853 21.433 1.00 82.88 108 GLY A N 1
ATOM 833 C CA . GLY A 1 108 ? -9.316 -7.871 20.679 1.00 82.88 108 GLY A CA 1
ATOM 834 C C . GLY A 1 108 ? -10.018 -8.249 19.374 1.00 82.88 108 GLY A C 1
ATOM 835 O O . GLY A 1 108 ? -9.368 -8.316 18.333 1.00 82.88 108 GLY A O 1
ATOM 836 N N . LEU A 1 109 ? -11.343 -8.418 19.401 1.00 81.88 109 LEU A N 1
ATOM 837 C CA . LEU A 1 109 ? -12.138 -8.699 18.200 1.00 81.88 109 LEU A CA 1
ATOM 838 C C . LEU A 1 109 ? -12.126 -7.532 17.205 1.00 81.88 109 LEU A C 1
ATOM 840 O O . LEU A 1 109 ? -11.926 -7.748 16.011 1.00 81.88 109 LEU A O 1
ATOM 844 N N . VAL A 1 110 ? -12.293 -6.296 17.686 1.00 80.94 110 VAL A N 1
ATOM 845 C CA . VAL A 1 110 ? -12.217 -5.091 16.842 1.00 80.94 110 VAL A CA 1
ATOM 846 C C . VAL A 1 110 ? -10.818 -4.927 16.248 1.00 80.94 110 VAL A C 1
ATOM 848 O O . VAL A 1 110 ? -10.687 -4.577 15.076 1.00 80.94 110 VAL A O 1
ATOM 851 N N . GLY A 1 111 ? -9.771 -5.193 17.033 1.00 75.69 111 GLY A N 1
ATOM 852 C CA . GLY A 1 111 ? -8.388 -5.197 16.558 1.00 75.69 111 GLY A CA 1
ATOM 853 C C . GLY A 1 111 ? -8.174 -6.214 15.439 1.00 75.69 111 GLY A C 1
ATOM 854 O O . GLY A 1 111 ? -7.700 -5.849 14.367 1.00 75.69 111 GLY A O 1
ATOM 855 N N . ALA A 1 112 ? -8.619 -7.455 15.645 1.00 76.00 112 ALA A N 1
ATOM 856 C CA . ALA A 1 112 ? -8.521 -8.514 14.644 1.00 76.00 112 ALA A CA 1
ATOM 857 C C . ALA A 1 112 ? -9.294 -8.179 13.355 1.00 76.00 112 ALA A C 1
ATOM 859 O O . ALA A 1 112 ? -8.775 -8.387 12.261 1.00 76.00 112 ALA A O 1
ATOM 860 N N . ALA A 1 113 ? -10.500 -7.612 13.463 1.00 71.62 113 ALA A N 1
ATOM 861 C CA . ALA A 1 113 ? -11.278 -7.178 12.301 1.00 71.62 113 ALA A CA 1
ATOM 862 C C . ALA A 1 113 ? -10.556 -6.076 11.504 1.00 71.62 113 ALA A C 1
ATOM 864 O O . ALA A 1 113 ? -10.462 -6.159 10.281 1.00 71.62 113 ALA A O 1
ATOM 865 N N . LYS A 1 114 ? -9.965 -5.089 12.191 1.00 61.34 114 LYS A N 1
ATOM 866 C CA . LYS A 1 114 ? -9.153 -4.039 11.552 1.00 61.34 114 LYS A CA 1
ATOM 867 C C . LYS A 1 114 ? -7.900 -4.592 10.878 1.00 61.34 114 LYS A C 1
ATOM 869 O O . LYS A 1 114 ? -7.504 -4.100 9.823 1.00 61.34 114 LYS A O 1
ATOM 874 N N . ASP A 1 115 ? -7.270 -5.604 11.468 1.00 66.38 115 ASP A N 1
ATOM 875 C CA . ASP A 1 115 ? -6.116 -6.268 10.862 1.00 66.38 115 ASP A CA 1
ATOM 876 C C . ASP A 1 115 ? -6.510 -7.015 9.579 1.00 66.38 115 ASP A C 1
ATOM 878 O O . ASP A 1 115 ? -5.787 -6.935 8.584 1.00 66.38 115 ASP A O 1
ATOM 882 N N . VAL A 1 116 ? -7.682 -7.662 9.558 1.00 63.09 116 VAL A N 1
ATOM 883 C CA . VAL A 1 116 ? -8.248 -8.281 8.346 1.00 63.09 116 VAL A CA 1
ATOM 884 C C . VAL A 1 116 ? -8.537 -7.229 7.272 1.00 63.09 116 VAL A C 1
ATOM 886 O O . VAL A 1 116 ? -8.074 -7.387 6.144 1.00 63.09 116 VAL A O 1
ATOM 889 N N . GLU A 1 117 ? -9.196 -6.118 7.610 1.00 52.38 117 GLU A N 1
ATOM 890 C CA . GLU A 1 117 ? -9.454 -5.022 6.659 1.00 52.38 117 GLU A CA 1
ATOM 891 C C . GLU A 1 117 ? -8.156 -4.433 6.090 1.00 52.38 117 GLU A C 1
ATOM 893 O O . GLU A 1 117 ? -8.053 -4.142 4.897 1.00 52.38 117 GLU A O 1
ATOM 898 N N . LYS A 1 118 ? -7.121 -4.287 6.922 1.00 50.16 118 LYS A N 1
ATOM 899 C CA . LYS A 1 118 ? -5.804 -3.802 6.493 1.00 50.16 118 LYS A CA 1
ATOM 900 C C . LYS A 1 118 ? -5.128 -4.765 5.513 1.00 50.16 118 LYS A C 1
ATOM 902 O O . LYS A 1 118 ? -4.485 -4.316 4.558 1.00 50.16 118 LYS A O 1
ATOM 907 N N . ILE A 1 119 ? -5.273 -6.074 5.725 1.00 54.81 119 ILE A N 1
ATOM 908 C CA . ILE A 1 119 ? -4.820 -7.108 4.781 1.00 54.81 119 ILE A CA 1
ATOM 909 C C . ILE A 1 119 ? -5.627 -7.021 3.477 1.00 54.81 119 ILE A C 1
ATOM 911 O O . ILE A 1 119 ? -5.054 -7.087 2.387 1.00 54.81 119 ILE A O 1
ATOM 915 N N . GLU A 1 120 ? -6.936 -6.809 3.566 1.00 48.41 120 GLU A N 1
ATOM 916 C CA . GLU A 1 120 ? -7.829 -6.719 2.411 1.00 48.41 120 GLU A CA 1
ATOM 917 C C . GLU A 1 120 ? -7.542 -5.472 1.550 1.00 48.41 120 GLU A C 1
ATOM 919 O O . GLU A 1 120 ? -7.398 -5.582 0.331 1.00 48.41 120 GLU A O 1
ATOM 924 N N . LEU A 1 121 ? -7.286 -4.313 2.168 1.00 42.28 121 LEU A N 1
ATOM 925 C CA . LEU A 1 121 ? -6.789 -3.093 1.507 1.00 42.28 121 LEU A CA 1
ATOM 926 C C . LEU A 1 121 ? -5.451 -3.319 0.774 1.00 42.28 121 LEU A C 1
ATOM 928 O O . LEU A 1 121 ? -5.253 -2.832 -0.347 1.00 42.28 121 LEU A O 1
ATOM 932 N N . SER A 1 122 ? -4.538 -4.091 1.369 1.00 47.47 122 SER A N 1
ATOM 933 C CA . SER A 1 122 ? -3.270 -4.477 0.735 1.00 47.47 122 SER A CA 1
ATOM 934 C C . SER A 1 122 ? -3.495 -5.364 -0.500 1.00 47.47 122 SER A C 1
ATOM 936 O O . SER A 1 122 ? -2.867 -5.162 -1.543 1.00 47.47 122 SER A O 1
ATOM 938 N N . ASN A 1 123 ? -4.433 -6.309 -0.428 1.00 46.81 123 ASN A N 1
ATOM 939 C CA . ASN A 1 123 ? -4.712 -7.248 -1.517 1.00 46.81 123 ASN A CA 1
ATOM 940 C C . ASN A 1 123 ? -5.484 -6.600 -2.683 1.00 46.81 123 ASN A C 1
ATOM 942 O O . ASN A 1 123 ? -5.119 -6.805 -3.844 1.00 46.81 123 ASN A O 1
ATOM 946 N N . VAL A 1 124 ? -6.454 -5.720 -2.401 1.00 49.53 124 VAL A N 1
ATOM 947 C CA . VAL A 1 124 ? -7.216 -4.956 -3.416 1.00 49.53 124 VAL A CA 1
ATOM 948 C C . VAL A 1 124 ? -6.320 -4.000 -4.219 1.00 49.53 124 VAL A C 1
ATOM 950 O O . VAL A 1 124 ? -6.617 -3.671 -5.374 1.00 49.53 124 VAL A O 1
ATOM 953 N N . THR A 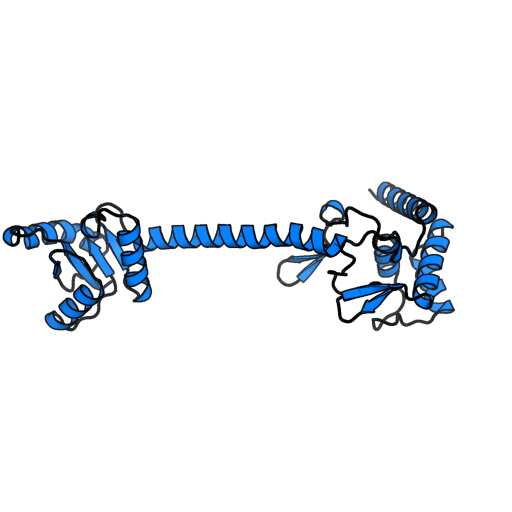1 125 ? -5.173 -3.602 -3.664 1.00 54.97 125 THR A N 1
ATOM 954 C CA . THR A 1 125 ? -4.189 -2.779 -4.377 1.00 54.97 125 THR A CA 1
ATOM 955 C C . THR A 1 125 ? -3.528 -3.556 -5.518 1.00 54.97 125 THR A C 1
ATOM 957 O O . THR A 1 125 ? -3.310 -2.993 -6.585 1.00 54.97 125 THR A O 1
ATOM 960 N N . THR A 1 126 ? -3.276 -4.858 -5.379 1.00 56.78 126 THR A N 1
ATOM 961 C CA . THR A 1 126 ? -2.559 -5.618 -6.419 1.00 56.78 126 THR A CA 1
ATOM 962 C C . THR A 1 126 ? -3.406 -5.800 -7.680 1.00 56.78 126 THR A C 1
ATOM 964 O O . THR A 1 126 ? -2.915 -5.567 -8.782 1.00 56.78 126 THR A O 1
ATOM 967 N N . GLU A 1 127 ? -4.693 -6.133 -7.554 1.00 56.22 127 GLU A N 1
ATOM 968 C CA . GLU A 1 127 ? -5.571 -6.316 -8.720 1.00 56.22 127 GLU A CA 1
ATOM 969 C C . GLU A 1 127 ? -5.980 -5.000 -9.391 1.00 56.22 127 GLU A C 1
ATOM 971 O O . GLU A 1 127 ? -6.006 -4.918 -10.622 1.00 56.22 127 GLU A O 1
ATOM 976 N N . ARG A 1 128 ? -6.253 -3.939 -8.614 1.00 55.78 128 ARG A N 1
ATOM 977 C CA . ARG A 1 128 ? -6.500 -2.605 -9.188 1.00 55.78 128 ARG A CA 1
ATOM 978 C C . ARG A 1 128 ? -5.261 -2.077 -9.905 1.00 55.78 128 ARG A C 1
ATOM 980 O O . ARG A 1 128 ? -5.391 -1.547 -11.005 1.00 55.78 128 ARG A O 1
ATOM 987 N N . MET A 1 129 ? -4.068 -2.270 -9.338 1.00 57.41 129 MET A N 1
ATOM 988 C CA . MET A 1 129 ? -2.817 -1.862 -9.983 1.00 57.41 129 MET A CA 1
ATOM 989 C C . MET A 1 129 ? -2.500 -2.721 -11.213 1.00 57.41 129 MET A C 1
ATOM 991 O O . MET A 1 129 ? -2.045 -2.167 -12.209 1.00 57.41 129 MET A O 1
ATOM 995 N N . LYS A 1 130 ? -2.825 -4.025 -11.221 1.00 58.25 130 LYS A N 1
ATOM 996 C CA . LYS A 1 130 ? -2.784 -4.861 -12.441 1.00 58.25 130 LYS A CA 1
ATOM 997 C C . LYS A 1 130 ? -3.702 -4.311 -13.533 1.00 58.25 130 LYS A C 1
ATOM 999 O O . LYS A 1 130 ? -3.258 -4.111 -14.661 1.00 58.25 130 LYS A O 1
ATOM 1004 N N . LYS A 1 131 ? -4.957 -3.987 -13.198 1.00 58.62 131 LYS A N 1
ATOM 1005 C CA . LYS A 1 131 ? -5.917 -3.398 -14.149 1.00 58.62 131 LYS A CA 1
ATOM 1006 C C . LYS A 1 131 ? -5.443 -2.044 -14.682 1.00 58.62 131 LYS A C 1
ATOM 1008 O O . LYS A 1 131 ? -5.510 -1.808 -15.885 1.00 58.62 131 LYS A O 1
ATOM 1013 N N . VAL A 1 132 ? -4.895 -1.178 -13.833 1.00 59.62 132 VAL A N 1
ATOM 1014 C CA . VAL A 1 132 ? -4.393 0.135 -14.265 1.00 59.62 132 VAL A CA 1
ATOM 1015 C C . VAL A 1 132 ? -3.092 0.018 -15.076 1.00 59.62 132 VAL A C 1
ATOM 1017 O O . VAL A 1 132 ? -2.970 0.691 -16.099 1.00 59.62 132 VAL A O 1
ATOM 1020 N N . ALA A 1 133 ? -2.179 -0.893 -14.727 1.00 55.28 133 ALA A N 1
ATOM 1021 C CA . ALA A 1 133 ? -1.001 -1.197 -15.546 1.00 55.28 133 ALA A CA 1
ATOM 1022 C C . ALA A 1 133 ? -1.404 -1.735 -16.926 1.00 55.28 133 ALA A C 1
ATOM 1024 O O . ALA A 1 133 ? -0.879 -1.282 -17.942 1.00 55.28 133 ALA A O 1
ATOM 1025 N N . SER A 1 134 ? -2.404 -2.624 -16.976 1.00 56.34 134 SER A N 1
ATOM 1026 C CA . SER A 1 134 ? -2.938 -3.119 -18.244 1.00 56.34 134 SER A CA 1
ATOM 1027 C C . SER A 1 134 ? -3.537 -1.984 -19.082 1.00 56.34 134 SER A C 1
ATOM 1029 O O . SER A 1 134 ? -3.413 -2.014 -20.298 1.00 56.34 134 SER A O 1
ATOM 1031 N N . SER A 1 135 ? -4.097 -0.931 -18.472 1.00 59.69 135 SER A N 1
ATOM 1032 C CA . SER A 1 135 ? -4.656 0.236 -19.179 1.00 59.69 135 SER A CA 1
ATOM 1033 C C . SER A 1 135 ? -3.622 1.212 -19.767 1.00 59.69 135 SER A C 1
ATOM 1035 O O . SER A 1 135 ? -4.019 2.222 -20.334 1.00 59.69 135 SER A O 1
ATOM 1037 N N . GLY A 1 136 ? -2.316 0.935 -19.646 1.00 56.97 136 GLY A N 1
ATOM 1038 C CA . GLY A 1 136 ? -1.252 1.799 -20.182 1.00 56.97 136 GLY A CA 1
ATOM 1039 C C . GLY A 1 136 ? -0.904 3.011 -19.322 1.00 56.97 136 GLY A C 1
ATOM 1040 O O . GLY A 1 136 ? -0.085 3.837 -19.718 1.00 56.97 136 GLY A O 1
ATOM 1041 N N . LYS A 1 137 ? -1.471 3.103 -18.115 1.00 67.75 137 LYS A N 1
ATOM 1042 C CA . LYS A 1 137 ? -1.114 4.139 -17.143 1.00 67.75 137 LYS A CA 1
ATOM 1043 C C . LYS A 1 137 ? 0.128 3.725 -16.359 1.00 67.75 137 LYS A C 1
ATOM 1045 O O . LYS A 1 137 ? 0.189 2.645 -15.767 1.00 67.75 137 LYS A O 1
ATOM 1050 N N . TRP A 1 138 ? 1.119 4.607 -16.325 1.00 70.62 138 TRP A N 1
ATOM 1051 C CA . TRP A 1 138 ? 2.348 4.425 -15.572 1.00 70.62 138 TRP A CA 1
ATOM 1052 C C . TRP A 1 138 ? 2.121 4.696 -14.095 1.00 70.62 138 TRP A C 1
ATOM 1054 O O . TRP A 1 138 ? 2.076 5.832 -13.625 1.00 70.62 138 TRP A O 1
ATOM 1064 N N . LEU A 1 139 ? 2.002 3.598 -13.362 1.00 65.31 139 LEU A N 1
ATOM 1065 C CA . LEU A 1 139 ? 1.856 3.611 -11.916 1.00 65.31 139 LEU A CA 1
ATOM 1066 C C . LEU A 1 139 ? 3.180 3.805 -11.187 1.00 65.31 139 LEU A C 1
ATOM 1068 O O . LEU A 1 139 ? 3.161 4.226 -10.040 1.00 65.31 139 LEU A O 1
ATOM 1072 N N . GLY A 1 140 ? 4.312 3.501 -11.836 1.00 64.06 140 GLY A N 1
ATOM 1073 C CA . GLY A 1 140 ? 5.647 3.574 -11.245 1.00 64.06 140 GLY A CA 1
ATOM 1074 C C . GLY A 1 140 ? 6.018 4.969 -10.735 1.00 64.06 140 GLY A C 1
ATOM 1075 O O . GLY A 1 140 ? 5.378 5.963 -11.058 1.00 64.06 140 GLY A O 1
ATOM 1076 N N . GLY A 1 141 ? 7.092 5.040 -9.942 1.00 68.50 141 GLY A N 1
ATOM 1077 C CA . GLY A 1 141 ? 7.619 6.304 -9.423 1.00 68.50 141 GLY A CA 1
ATOM 1078 C C . GLY A 1 141 ? 8.179 7.203 -10.531 1.00 68.50 141 GLY A C 1
ATOM 1079 O O . GLY A 1 141 ? 7.453 7.785 -11.332 1.00 68.50 141 GLY A O 1
ATOM 1080 N N . ARG A 1 142 ? 9.501 7.344 -10.589 1.00 73.94 142 ARG A N 1
ATOM 1081 C CA . ARG A 1 142 ? 10.146 8.192 -11.596 1.00 73.94 142 ARG A CA 1
ATOM 1082 C C . ARG A 1 142 ? 9.925 7.654 -13.018 1.00 73.94 142 ARG A C 1
ATOM 1084 O O . ARG A 1 142 ? 10.029 6.445 -13.232 1.00 73.94 142 ARG A O 1
ATOM 1091 N N . THR A 1 143 ? 9.652 8.556 -13.960 1.00 82.94 143 THR A N 1
ATOM 1092 C CA . THR A 1 143 ? 9.494 8.251 -15.390 1.00 82.94 143 THR A CA 1
ATOM 1093 C C . THR A 1 143 ? 10.756 7.563 -15.931 1.00 82.94 143 THR A C 1
ATOM 1095 O O . THR A 1 143 ? 11.863 8.049 -15.659 1.00 82.94 143 THR A O 1
ATOM 1098 N N . PRO A 1 144 ? 10.635 6.415 -16.626 1.00 86.31 144 PRO A N 1
ATOM 1099 C CA . PRO A 1 144 ? 11.766 5.780 -17.295 1.00 86.31 144 PRO A CA 1
ATOM 1100 C C . PRO A 1 144 ? 12.324 6.693 -18.389 1.00 86.31 144 PRO A C 1
ATOM 1102 O O . PRO A 1 144 ? 11.568 7.398 -19.041 1.00 86.31 144 PRO A O 1
ATOM 1105 N N . PHE A 1 145 ? 13.638 6.663 -18.594 1.00 87.44 145 PHE A N 1
ATOM 1106 C CA . PHE A 1 145 ? 14.274 7.348 -19.722 1.00 87.44 145 PHE A CA 1
ATOM 1107 C C . PHE A 1 145 ? 13.772 6.779 -21.051 1.00 87.44 145 PHE A C 1
ATOM 1109 O O . PHE A 1 145 ? 13.510 5.580 -21.114 1.00 87.44 145 PHE A O 1
ATOM 1116 N N . GLY A 1 146 ? 13.639 7.596 -22.091 1.00 87.31 146 GLY A N 1
ATOM 1117 C CA . GLY A 1 146 ? 13.014 7.182 -23.352 1.00 87.31 146 GLY A CA 1
ATOM 1118 C C . GLY A 1 146 ? 11.508 7.430 -23.407 1.00 87.31 146 GLY A C 1
ATOM 1119 O O . GLY A 1 146 ? 10.879 7.072 -24.401 1.00 87.31 146 GLY A O 1
ATOM 1120 N N . TYR A 1 147 ? 10.925 8.014 -22.353 1.00 88.62 147 TYR A N 1
ATOM 1121 C CA . TYR A 1 147 ? 9.493 8.284 -22.273 1.00 88.62 147 TYR A CA 1
ATOM 1122 C C . TYR A 1 147 ? 9.199 9.628 -21.619 1.00 88.62 147 TYR A C 1
ATOM 1124 O O . TYR A 1 147 ? 9.767 9.970 -20.580 1.00 88.62 147 TYR A O 1
ATOM 1132 N N . ASP A 1 148 ? 8.198 10.307 -22.162 1.00 85.75 148 ASP A N 1
ATOM 1133 C CA . ASP A 1 148 ? 7.540 11.438 -21.529 1.00 85.75 148 ASP A CA 1
ATOM 1134 C C . ASP A 1 148 ? 6.307 10.971 -20.759 1.00 85.75 148 ASP A C 1
ATOM 1136 O O . ASP A 1 148 ? 5.638 10.001 -21.125 1.00 85.75 148 ASP A O 1
ATOM 1140 N N . LYS A 1 149 ? 6.019 11.658 -19.652 1.00 85.31 149 LYS A N 1
ATOM 1141 C CA . LYS A 1 149 ? 4.860 11.373 -18.806 1.00 85.31 149 LYS A CA 1
ATOM 1142 C C . LYS A 1 149 ? 3.862 12.515 -18.899 1.00 85.31 149 LYS A C 1
ATOM 1144 O O . LYS A 1 149 ? 4.171 13.642 -18.518 1.00 85.31 149 LYS A O 1
ATOM 1149 N N . SER A 1 150 ? 2.654 12.203 -19.347 1.00 80.25 150 SER A N 1
ATOM 1150 C CA . SER A 1 150 ? 1.546 13.151 -19.398 1.00 80.25 150 SER A CA 1
ATOM 1151 C C . SER A 1 150 ? 0.919 13.383 -18.014 1.00 80.25 150 SER A C 1
ATOM 1153 O O . SER A 1 150 ? 1.147 12.638 -17.052 1.00 80.25 150 SER A O 1
ATOM 1155 N N . VAL A 1 151 ? 0.069 14.409 -17.918 1.00 75.88 151 VAL A N 1
ATOM 1156 C CA . VAL A 1 151 ? -0.639 14.796 -16.681 1.00 75.88 151 VAL A CA 1
ATOM 1157 C C . VAL A 1 151 ? -1.530 13.668 -16.140 1.00 75.88 151 VAL A C 1
ATOM 1159 O O . VAL A 1 151 ? -1.663 13.502 -14.930 1.00 75.88 151 VAL A O 1
ATOM 1162 N N . ASP A 1 152 ? -2.098 12.841 -17.018 1.00 73.38 152 ASP A N 1
ATOM 1163 C CA . ASP A 1 152 ? -2.945 11.692 -16.676 1.00 73.38 152 ASP A CA 1
ATOM 1164 C C . ASP A 1 152 ? -2.157 10.394 -16.399 1.00 73.38 152 ASP A C 1
ATOM 1166 O O . ASP A 1 152 ? -2.749 9.325 -16.221 1.00 73.38 152 ASP A O 1
ATOM 1170 N N . ASN A 1 153 ? -0.830 10.496 -16.261 1.00 73.12 153 ASN A N 1
ATOM 1171 C CA . ASN A 1 153 ? 0.108 9.396 -16.027 1.00 73.12 153 ASN A CA 1
ATOM 1172 C C . ASN A 1 153 ? 0.206 8.387 -17.181 1.00 73.12 153 ASN A C 1
ATOM 1174 O O . ASN A 1 153 ? 0.589 7.241 -16.943 1.00 73.12 153 ASN A O 1
ATOM 1178 N N . THR A 1 154 ? -0.110 8.770 -18.415 1.00 80.56 154 THR A N 1
ATOM 1179 C CA . THR A 1 154 ? 0.225 7.943 -19.584 1.00 80.56 154 THR A CA 1
ATOM 1180 C C . THR A 1 154 ? 1.661 8.208 -20.021 1.00 80.56 154 THR A C 1
ATOM 1182 O O . THR A 1 154 ? 2.212 9.280 -19.756 1.00 80.56 154 THR A O 1
ATOM 1185 N N . LEU A 1 155 ? 2.292 7.196 -20.615 1.00 84.56 155 LEU A N 1
ATOM 1186 C CA . LEU A 1 155 ? 3.616 7.343 -21.208 1.00 84.56 155 LEU A CA 1
ATOM 1187 C C . LEU A 1 155 ? 3.489 7.501 -22.715 1.00 84.56 155 LEU A C 1
ATOM 1189 O O . LEU A 1 155 ? 2.711 6.792 -23.349 1.00 84.56 155 LEU A O 1
ATOM 1193 N N . SER A 1 156 ? 4.311 8.380 -23.266 1.00 87.75 156 SER A N 1
ATOM 1194 C CA . SER A 1 156 ? 4.582 8.480 -24.696 1.00 87.75 156 SER A CA 1
ATOM 1195 C C . SER A 1 156 ? 6.073 8.289 -24.925 1.00 87.75 156 SER A C 1
ATOM 1197 O O . SER A 1 156 ? 6.882 8.709 -24.099 1.00 87.75 156 SER A O 1
ATOM 1199 N N . ILE A 1 157 ? 6.447 7.637 -26.023 1.00 90.19 157 ILE A N 1
ATOM 1200 C CA . ILE A 1 157 ? 7.855 7.492 -26.396 1.00 90.19 157 ILE A CA 1
ATOM 1201 C C . ILE A 1 157 ? 8.422 8.881 -26.706 1.00 90.19 157 ILE A C 1
ATOM 1203 O O . ILE A 1 157 ? 7.832 9.635 -27.476 1.00 90.19 157 ILE A O 1
ATOM 1207 N N . ASN A 1 158 ? 9.559 9.201 -26.094 1.00 90.00 158 ASN A N 1
ATOM 1208 C CA . ASN A 1 158 ? 10.374 10.346 -26.475 1.00 90.00 158 ASN A CA 1
ATOM 1209 C C . ASN A 1 158 ? 11.411 9.842 -27.480 1.00 90.00 158 ASN A C 1
ATOM 1211 O O . ASN A 1 158 ? 12.312 9.103 -27.087 1.00 90.00 158 ASN A O 1
ATOM 1215 N N . ASP A 1 159 ? 11.264 10.171 -28.764 1.00 88.50 159 ASP A N 1
ATOM 1216 C CA . ASP A 1 159 ? 12.074 9.560 -29.827 1.00 88.50 159 ASP A CA 1
ATOM 1217 C C . ASP A 1 159 ? 13.582 9.806 -29.670 1.00 88.50 159 ASP A C 1
ATOM 1219 O O . ASP A 1 159 ? 14.373 8.889 -29.917 1.00 88.50 159 ASP A O 1
ATOM 1223 N N . ASP A 1 160 ? 13.978 10.986 -29.185 1.00 87.44 160 ASP A N 1
ATOM 1224 C CA . ASP A 1 160 ? 15.382 11.342 -28.962 1.00 87.44 160 ASP A CA 1
ATOM 1225 C C . ASP A 1 160 ? 15.995 10.486 -27.846 1.00 87.44 160 ASP A C 1
ATOM 1227 O O . ASP A 1 160 ? 17.032 9.841 -28.026 1.00 87.44 160 ASP A O 1
ATOM 1231 N N . GLU A 1 161 ? 15.330 10.412 -26.690 1.00 89.69 161 GLU A N 1
ATOM 1232 C CA . GLU A 1 161 ? 15.791 9.573 -25.583 1.00 89.69 161 GLU A CA 1
ATOM 1233 C C . GLU A 1 161 ? 15.681 8.073 -25.921 1.00 89.69 161 GLU A C 1
ATOM 1235 O O . GLU A 1 161 ? 16.541 7.271 -25.544 1.00 89.69 161 GLU A O 1
ATOM 1240 N N . ALA A 1 162 ? 14.646 7.667 -26.658 1.00 89.81 162 ALA A N 1
ATOM 1241 C CA . ALA A 1 162 ? 14.421 6.284 -27.061 1.00 89.81 162 ALA A CA 1
ATOM 1242 C C . ALA A 1 162 ? 15.477 5.794 -28.057 1.00 89.81 162 ALA A C 1
ATOM 1244 O O . ALA A 1 162 ? 15.871 4.627 -27.995 1.00 89.81 162 ALA A O 1
ATOM 1245 N N . ALA A 1 163 ? 15.992 6.660 -28.934 1.00 90.31 163 ALA A N 1
ATOM 1246 C CA . ALA A 1 163 ? 17.124 6.334 -29.799 1.00 90.31 163 ALA A CA 1
ATOM 1247 C C . ALA A 1 163 ? 18.370 5.959 -28.979 1.00 90.31 163 ALA A C 1
ATOM 1249 O O . ALA A 1 163 ? 19.014 4.945 -29.258 1.00 90.31 163 ALA A O 1
ATOM 1250 N N . VAL A 1 164 ? 18.647 6.706 -27.906 1.00 91.12 164 VAL A N 1
ATOM 1251 C CA . VAL A 1 164 ? 19.742 6.401 -26.972 1.00 91.12 164 VAL A CA 1
ATOM 1252 C C . VAL A 1 164 ? 19.519 5.050 -26.288 1.00 91.12 164 VAL A C 1
ATOM 1254 O O . VAL A 1 164 ? 20.451 4.254 -26.165 1.00 91.12 164 VAL A O 1
ATOM 1257 N N . VAL A 1 165 ? 18.284 4.753 -25.870 1.00 92.69 165 VAL A N 1
ATOM 1258 C CA . VAL A 1 165 ? 17.938 3.446 -25.290 1.00 92.69 165 VAL A CA 1
ATOM 1259 C C . VAL A 1 165 ? 18.198 2.316 -26.288 1.00 92.69 165 VAL A C 1
ATOM 1261 O O . VAL A 1 165 ? 18.843 1.334 -25.923 1.00 92.69 165 VAL A O 1
ATOM 1264 N N . ARG A 1 166 ? 17.747 2.440 -27.541 1.00 94.12 166 ARG A N 1
ATOM 1265 C CA . ARG A 1 166 ? 17.976 1.418 -28.580 1.00 94.12 166 ARG A CA 1
ATOM 1266 C C . ARG A 1 166 ? 19.466 1.164 -28.794 1.00 94.12 166 ARG A C 1
ATOM 1268 O O . ARG A 1 166 ? 19.886 0.010 -28.818 1.00 94.12 166 ARG A O 1
ATOM 1275 N N . GLU A 1 167 ? 20.270 2.223 -28.855 1.00 93.38 167 GLU A N 1
ATOM 1276 C CA . GLU A 1 167 ? 21.724 2.104 -28.986 1.00 93.38 167 GLU A CA 1
ATOM 1277 C C . GLU A 1 167 ? 22.359 1.385 -27.787 1.00 93.38 167 GLU A C 1
ATOM 1279 O O . GLU A 1 167 ? 23.205 0.515 -27.977 1.00 93.38 167 GLU A O 1
ATOM 1284 N N . MET A 1 168 ? 21.927 1.667 -26.553 1.00 94.31 168 MET A N 1
ATOM 1285 C CA . MET A 1 168 ? 22.419 0.940 -25.373 1.00 94.31 168 MET A CA 1
ATOM 1286 C C . MET A 1 168 ? 22.134 -0.561 -25.446 1.00 94.31 168 MET A C 1
ATOM 1288 O O . MET A 1 168 ? 22.991 -1.366 -25.072 1.00 94.31 168 MET A O 1
ATOM 1292 N N . PHE A 1 169 ? 20.930 -0.934 -25.888 1.00 96.12 169 PHE A N 1
ATOM 1293 C CA . PHE A 1 169 ? 20.552 -2.336 -26.047 1.00 96.12 169 PHE A CA 1
ATOM 1294 C C . PHE A 1 169 ? 21.382 -3.002 -27.144 1.00 96.12 169 PHE A C 1
ATOM 1296 O O . PHE A 1 169 ? 21.901 -4.090 -26.905 1.00 96.12 169 PHE A O 1
ATOM 1303 N N . GLN A 1 170 ? 21.585 -2.327 -28.279 1.00 96.25 170 GLN A N 1
ATOM 1304 C CA . GLN A 1 170 ? 22.407 -2.843 -29.372 1.00 96.25 170 GLN A CA 1
ATOM 1305 C C . GLN A 1 170 ? 23.868 -3.030 -28.951 1.00 96.25 170 GLN A C 1
ATOM 1307 O O . GLN A 1 170 ? 24.393 -4.131 -29.057 1.00 96.25 170 GLN A O 1
ATOM 1312 N N . LEU A 1 171 ? 24.497 -2.014 -28.351 1.00 94.88 171 LEU A N 1
ATOM 1313 C CA . LEU A 1 171 ? 25.874 -2.114 -27.853 1.00 94.88 171 LEU A CA 1
ATOM 1314 C C . LEU A 1 171 ? 26.036 -3.268 -26.854 1.00 94.88 171 LEU A C 1
ATOM 1316 O O . LEU A 1 171 ? 27.061 -3.953 -26.830 1.00 94.88 171 LEU A O 1
ATOM 1320 N N . 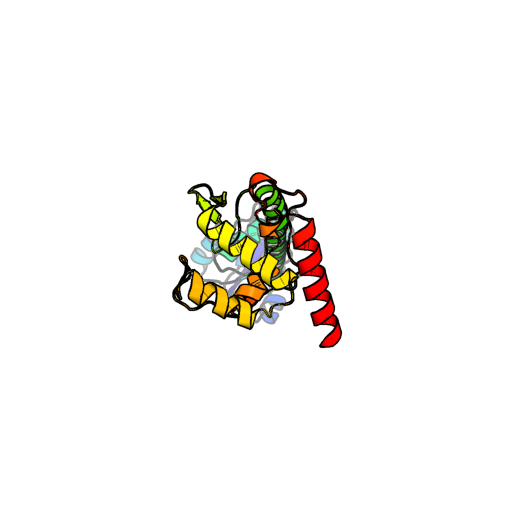TYR A 1 172 ? 25.029 -3.504 -26.007 1.00 95.62 172 TYR A N 1
ATOM 1321 C CA . TYR A 1 172 ? 25.053 -4.647 -25.103 1.00 95.62 172 TYR A CA 1
ATOM 1322 C C . TYR A 1 172 ? 24.807 -5.978 -25.830 1.00 95.62 172 TYR A C 1
ATOM 1324 O O . TYR A 1 172 ? 25.408 -6.980 -25.451 1.00 95.62 172 TYR A O 1
ATOM 1332 N N . ALA A 1 173 ? 23.979 -6.041 -26.866 1.00 93.69 173 ALA A N 1
ATOM 1333 C CA . ALA A 1 173 ? 23.869 -7.245 -27.690 1.00 93.69 173 ALA A CA 1
ATOM 1334 C C . ALA A 1 173 ? 25.205 -7.567 -28.388 1.00 93.69 173 ALA A C 1
ATOM 1336 O O . ALA A 1 173 ? 25.650 -8.715 -28.363 1.00 93.69 173 ALA A O 1
ATOM 1337 N N . ASP A 1 174 ? 25.922 -6.537 -28.843 1.00 94.19 174 ASP A N 1
ATOM 1338 C CA . ASP A 1 174 ? 27.210 -6.626 -29.548 1.00 94.19 174 ASP A CA 1
ATOM 1339 C C . ASP A 1 174 ? 28.398 -7.021 -28.648 1.00 94.19 174 ASP A C 1
ATOM 1341 O O . ASP A 1 174 ? 29.545 -7.089 -29.088 1.00 94.19 174 ASP A O 1
ATOM 1345 N N . GLY A 1 175 ? 28.163 -7.283 -27.361 1.00 92.56 175 GLY A N 1
ATOM 1346 C CA . GLY A 1 175 ? 29.207 -7.749 -26.449 1.00 92.56 175 GLY A CA 1
ATOM 1347 C C . GLY A 1 175 ? 29.874 -6.650 -25.619 1.00 92.56 175 GLY A C 1
ATOM 1348 O O . GLY A 1 175 ? 30.690 -6.962 -24.745 1.00 92.56 175 GLY A 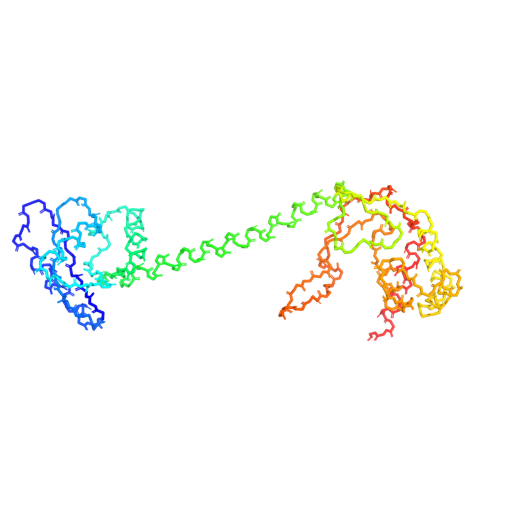O 1
ATOM 1349 N N . ILE A 1 176 ? 29.485 -5.383 -25.762 1.00 94.75 176 ILE A N 1
ATOM 1350 C CA . ILE A 1 176 ? 30.079 -4.286 -24.987 1.00 94.75 176 ILE A CA 1
ATOM 1351 C C . ILE A 1 176 ? 29.633 -4.356 -23.517 1.00 94.75 176 ILE A C 1
ATOM 1353 O O . ILE A 1 176 ? 28.508 -4.748 -23.195 1.00 94.75 176 ILE A O 1
ATOM 1357 N N . SER A 1 177 ? 30.541 -4.039 -22.589 1.00 92.44 177 SER A N 1
ATOM 1358 C CA . SER A 1 177 ? 30.250 -4.084 -21.150 1.00 92.44 177 SER A CA 1
ATOM 1359 C C . SER A 1 177 ? 29.365 -2.908 -20.716 1.00 92.44 177 SER A C 1
ATOM 1361 O O . SER A 1 177 ? 29.495 -1.804 -21.235 1.00 92.44 177 SER A O 1
ATOM 1363 N N . GLN A 1 178 ? 28.514 -3.101 -19.703 1.00 92.25 178 GLN A N 1
ATOM 1364 C CA . GLN A 1 178 ? 27.639 -2.041 -19.168 1.00 92.25 178 GLN A CA 1
ATOM 1365 C C . GLN A 1 178 ? 28.406 -0.789 -18.709 1.00 92.25 178 GLN A C 1
ATOM 1367 O O . GLN A 1 178 ? 27.879 0.319 -18.787 1.00 92.25 178 GLN A O 1
ATOM 1372 N N . ASN A 1 179 ? 29.637 -0.959 -18.213 1.00 90.62 179 ASN A N 1
ATOM 1373 C CA . ASN A 1 179 ? 30.476 0.165 -17.806 1.00 90.62 179 ASN A CA 1
ATOM 1374 C C . ASN A 1 179 ? 30.986 0.940 -19.028 1.00 90.62 179 ASN A C 1
ATOM 1376 O O . ASN A 1 179 ? 30.891 2.160 -19.075 1.00 90.62 179 ASN A O 1
ATOM 1380 N N . THR A 1 180 ? 31.453 0.226 -20.054 1.00 91.25 180 THR A N 1
ATOM 1381 C CA . THR A 1 180 ? 31.884 0.828 -21.322 1.00 91.25 180 THR A CA 1
ATOM 1382 C C . THR A 1 180 ? 30.727 1.537 -22.028 1.00 91.25 180 THR A C 1
ATOM 1384 O O . THR A 1 180 ? 30.908 2.652 -22.502 1.00 91.25 180 THR A O 1
ATOM 1387 N N . ILE A 1 181 ? 29.522 0.955 -22.024 1.00 92.62 181 ILE A N 1
ATOM 1388 C CA . ILE A 1 181 ? 28.311 1.594 -22.570 1.00 92.62 181 ILE A CA 1
ATOM 1389 C C . ILE A 1 181 ? 28.035 2.923 -21.862 1.00 92.62 181 ILE A C 1
ATOM 1391 O O . ILE A 1 181 ? 27.740 3.913 -22.522 1.00 92.62 181 ILE A O 1
ATOM 1395 N N . ALA A 1 182 ? 28.176 2.975 -20.533 1.00 89.56 182 ALA A N 1
ATOM 1396 C CA . ALA A 1 182 ? 27.986 4.217 -19.789 1.00 89.56 182 ALA A CA 1
ATOM 1397 C C . ALA A 1 182 ? 28.958 5.324 -20.240 1.00 89.56 182 ALA A C 1
ATOM 1399 O O . ALA A 1 182 ? 28.548 6.477 -20.327 1.00 89.56 182 ALA A O 1
ATOM 1400 N N . HIS A 1 183 ? 30.209 4.980 -20.563 1.00 88.31 183 HIS A N 1
ATOM 1401 C CA . HIS A 1 183 ? 31.180 5.928 -21.118 1.00 88.31 183 HIS A CA 1
ATOM 1402 C C . HIS A 1 183 ? 30.817 6.365 -22.542 1.00 88.31 183 HIS A C 1
ATOM 1404 O O . HIS A 1 183 ? 30.697 7.559 -22.782 1.00 88.31 183 HIS A O 1
ATOM 1410 N N . ILE A 1 184 ? 30.541 5.416 -23.445 1.00 89.12 184 ILE A N 1
ATOM 1411 C CA . ILE A 1 184 ? 30.173 5.703 -24.845 1.00 89.12 184 ILE A CA 1
ATOM 1412 C C . ILE A 1 184 ? 28.979 6.663 -24.915 1.00 89.12 184 ILE A C 1
ATOM 1414 O O . ILE A 1 184 ? 29.010 7.661 -25.631 1.00 89.12 184 ILE A O 1
ATOM 1418 N N . VAL A 1 185 ? 27.927 6.382 -24.142 1.00 86.81 185 VAL A N 1
ATOM 1419 C CA . VAL A 1 185 ? 26.722 7.218 -24.117 1.00 86.81 185 VAL A CA 1
ATOM 1420 C C . VAL A 1 185 ? 27.023 8.590 -23.515 1.00 86.81 185 VAL A C 1
ATOM 1422 O O . VAL A 1 185 ? 26.530 9.594 -24.025 1.00 86.81 185 VAL A O 1
ATOM 1425 N N . ALA A 1 186 ? 27.829 8.656 -22.451 1.00 85.06 186 ALA A N 1
ATOM 1426 C CA . ALA A 1 186 ? 28.205 9.923 -21.832 1.00 85.06 186 ALA A CA 1
ATOM 1427 C C . ALA A 1 186 ? 28.992 10.834 -22.779 1.00 85.06 186 ALA A C 1
ATOM 1429 O O . ALA A 1 186 ? 28.765 12.043 -22.782 1.00 85.06 186 ALA A O 1
ATOM 1430 N N . ASP A 1 187 ? 29.882 10.256 -23.582 1.00 84.19 187 ASP A N 1
ATOM 1431 C CA . ASP A 1 187 ? 30.700 11.002 -24.536 1.00 84.19 187 ASP A CA 1
ATOM 1432 C C . ASP A 1 187 ? 29.864 11.481 -25.733 1.00 84.19 187 ASP A C 1
ATOM 1434 O O . ASP A 1 187 ? 30.051 12.597 -26.213 1.00 84.19 187 ASP A O 1
ATOM 1438 N N . LYS A 1 188 ? 28.902 10.666 -26.186 1.00 84.06 188 LYS A N 1
ATOM 1439 C CA . LYS A 1 188 ? 28.070 10.954 -27.365 1.00 84.06 188 LYS A CA 1
ATOM 1440 C C . LYS A 1 188 ? 26.888 11.887 -27.081 1.00 84.06 188 LYS A C 1
ATOM 1442 O O . LYS A 1 188 ? 26.574 12.736 -27.909 1.00 84.06 188 LYS A O 1
ATOM 1447 N N . TYR A 1 189 ? 26.237 11.734 -25.929 1.00 79.50 189 TYR A N 1
ATOM 1448 C CA . TYR A 1 189 ? 24.985 12.428 -25.586 1.00 79.50 189 TYR A CA 1
ATOM 1449 C C . TYR A 1 189 ? 25.112 13.364 -24.377 1.00 79.50 189 TYR A C 1
ATOM 1451 O O . TYR A 1 189 ? 24.148 14.020 -23.987 1.00 79.50 189 TYR A O 1
ATOM 1459 N N . GLY A 1 190 ? 26.303 13.447 -23.783 1.00 71.44 190 GLY A N 1
ATOM 1460 C CA . GLY A 1 190 ? 26.598 14.304 -22.644 1.00 71.44 190 GLY A CA 1
ATOM 1461 C C . GLY A 1 190 ? 26.529 13.599 -21.285 1.00 71.44 190 GLY A C 1
ATOM 1462 O O . GLY A 1 190 ? 25.931 12.537 -21.088 1.00 71.44 190 GLY A O 1
ATOM 1463 N N . LEU A 1 191 ? 27.168 14.238 -20.300 1.00 57.16 191 LEU A N 1
ATOM 1464 C CA . LEU A 1 191 ? 27.369 13.710 -18.946 1.00 57.16 191 LEU A CA 1
ATOM 1465 C C . LEU A 1 191 ? 26.106 13.705 -18.075 1.00 57.16 191 LEU A C 1
ATOM 1467 O O . LEU A 1 191 ? 26.143 13.122 -16.994 1.00 57.16 191 LEU A O 1
ATOM 1471 N N . ALA A 1 192 ? 25.030 14.383 -18.468 1.00 56.34 192 ALA A N 1
ATOM 1472 C CA . ALA A 1 192 ? 23.845 14.555 -17.637 1.00 56.34 192 ALA A CA 1
ATOM 1473 C C . ALA A 1 192 ? 22.634 13.887 -18.284 1.00 56.34 192 ALA A C 1
ATOM 1475 O O . ALA A 1 192 ? 22.227 14.238 -19.384 1.00 56.34 192 ALA A O 1
ATOM 1476 N N . HIS A 1 193 ? 22.030 12.945 -17.566 1.00 60.38 193 HIS A N 1
ATOM 1477 C CA . HIS A 1 193 ? 20.732 12.412 -17.947 1.00 60.38 193 HIS A CA 1
ATOM 1478 C C . HIS A 1 193 ? 19.638 13.460 -17.626 1.00 60.38 193 HIS A C 1
ATOM 1480 O O . HIS A 1 193 ? 19.597 13.945 -16.489 1.00 60.38 193 HIS A O 1
ATOM 1486 N N . PRO A 1 194 ? 18.699 13.742 -18.555 1.00 51.19 194 PRO A N 1
ATOM 1487 C CA . PRO A 1 194 ? 17.664 14.782 -18.436 1.00 51.19 194 PRO A CA 1
ATOM 1488 C C . PRO A 1 194 ? 16.855 14.805 -17.128 1.00 51.19 194 PRO A C 1
ATOM 1490 O O . PRO A 1 194 ? 16.467 15.868 -16.662 1.00 51.19 194 PRO A O 1
ATOM 1493 N N . ASN A 1 195 ? 16.664 13.659 -16.464 1.00 52.78 195 ASN A N 1
ATOM 1494 C CA . ASN A 1 195 ? 15.826 13.564 -15.268 1.00 52.78 195 ASN A CA 1
ATOM 1495 C C . ASN A 1 195 ? 16.600 13.551 -13.936 1.00 52.78 195 ASN A C 1
ATOM 1497 O O . ASN A 1 195 ? 15.991 13.389 -12.875 1.00 52.78 195 ASN A O 1
ATOM 1501 N N . GLY A 1 196 ? 17.938 13.625 -13.910 1.00 49.75 196 GLY A N 1
ATOM 1502 C CA . GLY A 1 196 ? 18.657 13.649 -12.632 1.00 49.75 196 GLY A CA 1
ATOM 1503 C C . GLY A 1 196 ? 20.142 13.950 -12.724 1.00 49.75 196 GLY A C 1
ATOM 1504 O O . GLY A 1 196 ? 20.861 13.362 -13.521 1.00 49.75 196 GLY A O 1
ATOM 1505 N N . HIS A 1 197 ? 20.587 14.811 -11.814 1.00 46.06 197 HIS A N 1
ATOM 1506 C CA . HIS A 1 197 ? 21.979 15.172 -11.574 1.00 46.06 197 HIS A CA 1
ATOM 1507 C C . HIS A 1 197 ? 22.885 13.927 -11.465 1.00 46.06 197 HIS A C 1
ATOM 1509 O O . HIS A 1 197 ? 22.922 13.259 -10.429 1.00 46.06 197 HIS A O 1
ATOM 1515 N N . GLY A 1 198 ? 23.623 13.595 -12.528 1.00 59.19 198 GLY A N 1
ATOM 1516 C CA . GLY A 1 198 ? 24.662 12.566 -12.476 1.00 59.19 198 GLY A CA 1
ATOM 1517 C C . GLY A 1 198 ? 25.048 11.948 -13.821 1.00 59.19 198 GLY A C 1
ATOM 1518 O O . GLY A 1 198 ? 24.236 11.857 -14.735 1.00 59.19 198 GLY A O 1
ATOM 1519 N N . ARG A 1 199 ? 26.303 11.476 -13.875 1.00 68.38 199 ARG A N 1
ATOM 1520 C CA . ARG A 1 199 ? 26.900 10.722 -14.990 1.00 68.38 199 ARG A CA 1
ATOM 1521 C C . ARG A 1 199 ? 26.190 9.391 -15.219 1.00 68.38 199 ARG A C 1
ATOM 1523 O O . ARG A 1 199 ? 25.714 8.774 -14.261 1.00 68.38 199 ARG A O 1
ATOM 1530 N N . TRP A 1 200 ? 26.202 8.914 -16.462 1.00 81.75 200 TRP A N 1
ATOM 1531 C CA . TRP A 1 200 ? 25.880 7.528 -16.789 1.00 81.75 200 TRP A CA 1
ATOM 1532 C C . TRP A 1 200 ? 26.750 6.585 -15.947 1.00 81.75 200 TRP A C 1
ATOM 1534 O O . TRP A 1 200 ? 27.962 6.756 -15.835 1.00 81.75 200 TRP A O 1
ATOM 1544 N N . ARG A 1 201 ? 26.119 5.611 -15.284 1.00 85.06 201 ARG A N 1
ATOM 1545 C CA . ARG A 1 201 ? 26.784 4.638 -14.402 1.00 85.06 201 ARG A CA 1
ATOM 1546 C C . ARG A 1 201 ? 26.357 3.233 -14.788 1.00 85.06 201 ARG A C 1
ATOM 1548 O O . ARG A 1 201 ? 25.185 3.024 -15.096 1.00 85.06 201 ARG A O 1
ATOM 1555 N N . GLN A 1 202 ? 27.254 2.262 -14.627 1.00 87.38 202 GLN A N 1
ATOM 1556 C CA . GLN A 1 202 ? 26.987 0.843 -14.884 1.00 87.38 202 GLN A CA 1
ATOM 1557 C C . GLN A 1 202 ? 25.661 0.357 -14.271 1.00 87.38 202 GLN A C 1
ATOM 1559 O O . GLN A 1 202 ? 24.854 -0.258 -14.959 1.00 87.38 202 GLN A O 1
ATOM 1564 N N . LYS A 1 203 ? 25.393 0.683 -12.994 1.00 86.12 203 LYS A N 1
ATOM 1565 C CA . LYS A 1 203 ? 24.143 0.286 -12.321 1.00 86.12 203 LYS A CA 1
ATOM 1566 C C . LYS A 1 203 ? 22.897 0.800 -13.047 1.00 86.12 203 LYS A C 1
ATOM 1568 O O . LYS A 1 203 ? 21.924 0.069 -13.144 1.00 86.12 203 LYS A O 1
ATOM 1573 N N . LYS A 1 204 ? 22.929 2.027 -13.576 1.00 85.69 204 LYS A N 1
ATOM 1574 C CA . LYS A 1 204 ? 21.799 2.595 -14.322 1.00 85.69 204 LYS A CA 1
ATOM 1575 C C . LYS A 1 204 ? 21.578 1.875 -15.645 1.00 85.69 204 LYS A C 1
ATOM 1577 O O . LYS A 1 204 ? 20.439 1.536 -15.938 1.00 85.69 204 LYS A O 1
ATOM 1582 N N . ILE A 1 205 ? 22.651 1.576 -16.375 1.00 89.81 205 ILE A N 1
ATOM 1583 C CA . ILE A 1 205 ? 22.569 0.767 -17.597 1.00 89.81 205 ILE A CA 1
ATOM 1584 C C . ILE A 1 205 ? 21.985 -0.615 -17.272 1.00 89.81 205 ILE A C 1
ATOM 1586 O O . ILE A 1 205 ? 21.050 -1.055 -17.930 1.00 89.81 205 ILE A O 1
ATOM 1590 N N . SER A 1 206 ? 22.450 -1.260 -16.198 1.00 89.88 206 SER A N 1
ATOM 1591 C CA . SER A 1 206 ? 21.897 -2.539 -15.736 1.00 89.88 206 SER A CA 1
ATOM 1592 C C . SER A 1 206 ? 20.406 -2.446 -15.390 1.00 89.88 206 SER A C 1
ATOM 1594 O O . SER A 1 206 ? 19.614 -3.266 -15.852 1.00 89.88 206 SER A O 1
ATOM 1596 N N . ASP A 1 207 ? 19.990 -1.425 -14.633 1.00 87.50 207 ASP A N 1
ATOM 1597 C CA . ASP A 1 207 ? 18.581 -1.204 -14.287 1.00 87.50 207 ASP A CA 1
ATOM 1598 C C . ASP A 1 207 ? 17.718 -0.995 -15.551 1.00 87.50 207 ASP A C 1
ATOM 1600 O O . ASP A 1 207 ? 16.583 -1.468 -15.599 1.00 87.50 207 ASP A O 1
ATOM 1604 N N . MET A 1 208 ? 18.251 -0.320 -16.581 1.00 90.69 208 MET A N 1
ATOM 1605 C CA . MET A 1 208 ? 17.570 -0.089 -17.860 1.00 90.69 208 MET A CA 1
ATOM 1606 C C . MET A 1 208 ? 17.445 -1.365 -18.696 1.00 90.69 208 MET A C 1
ATOM 1608 O O . MET A 1 208 ? 16.337 -1.693 -19.114 1.00 90.69 208 MET A O 1
ATOM 1612 N N . LEU A 1 209 ? 18.531 -2.125 -18.871 1.00 92.00 209 LEU A N 1
ATOM 1613 C CA . LEU A 1 209 ? 18.524 -3.394 -19.615 1.00 92.00 209 LEU A CA 1
ATOM 1614 C C . LEU A 1 209 ? 17.579 -4.437 -18.988 1.00 92.00 209 LEU A C 1
ATOM 1616 O O . LEU A 1 209 ? 17.080 -5.322 -19.672 1.00 92.00 209 LEU A O 1
ATOM 1620 N N . ASN A 1 210 ? 17.305 -4.333 -17.683 1.00 89.06 210 ASN A N 1
ATOM 1621 C CA . ASN A 1 210 ? 16.373 -5.206 -16.964 1.00 89.06 210 ASN A CA 1
ATOM 1622 C C . ASN A 1 210 ? 14.926 -4.675 -16.912 1.00 89.06 210 ASN A C 1
ATOM 1624 O O . ASN A 1 210 ? 14.055 -5.326 -16.328 1.00 89.06 210 ASN A O 1
ATOM 1628 N N . ASN A 1 211 ? 14.648 -3.487 -17.456 1.00 88.94 211 ASN A N 1
ATOM 1629 C CA . ASN A 1 211 ? 13.337 -2.860 -17.350 1.00 88.94 211 ASN A CA 1
ATOM 1630 C C . ASN A 1 211 ? 12.414 -3.287 -18.498 1.00 88.94 211 ASN A C 1
ATOM 1632 O O . ASN A 1 211 ? 12.537 -2.811 -19.621 1.00 88.94 211 ASN A O 1
ATOM 1636 N N . THR A 1 212 ? 11.438 -4.137 -18.183 1.00 88.44 212 THR A N 1
ATOM 1637 C CA . THR A 1 212 ? 10.478 -4.724 -19.135 1.00 88.44 212 THR A CA 1
ATOM 1638 C C . THR A 1 212 ? 9.621 -3.702 -19.890 1.00 88.44 212 THR A C 1
ATOM 1640 O O . THR A 1 212 ? 9.057 -4.038 -20.929 1.00 88.44 212 THR A O 1
ATOM 1643 N N . ILE A 1 213 ? 9.552 -2.448 -19.418 1.00 88.75 213 ILE A N 1
ATOM 1644 C CA . ILE A 1 213 ? 8.835 -1.367 -20.111 1.00 88.75 213 ILE A CA 1
ATOM 1645 C C . ILE A 1 213 ? 9.343 -1.169 -21.542 1.00 88.75 213 ILE A C 1
ATOM 1647 O O . ILE A 1 213 ? 8.535 -0.913 -22.419 1.00 88.75 213 ILE A O 1
ATOM 1651 N N . TYR A 1 214 ? 10.647 -1.349 -21.794 1.00 92.06 214 TYR A N 1
ATOM 1652 C CA . TYR A 1 214 ? 11.241 -1.115 -23.114 1.00 92.06 214 TYR A CA 1
ATOM 1653 C C . TYR A 1 214 ? 10.787 -2.114 -24.180 1.00 92.06 214 TYR A C 1
ATOM 1655 O O . TYR A 1 214 ? 10.836 -1.780 -25.358 1.00 92.06 214 TYR A O 1
ATOM 1663 N N . ASN A 1 215 ? 10.288 -3.285 -23.771 1.00 92.06 215 ASN A N 1
ATOM 1664 C CA . ASN A 1 215 ? 9.622 -4.250 -24.651 1.00 92.06 215 ASN A CA 1
ATOM 1665 C C . ASN A 1 215 ? 8.083 -4.178 -24.514 1.00 92.06 215 ASN A C 1
ATOM 1667 O O . ASN A 1 215 ? 7.373 -5.137 -24.804 1.00 92.06 215 ASN A O 1
ATOM 1671 N N . GLY A 1 216 ? 7.539 -3.061 -24.018 1.00 86.12 216 GLY A N 1
ATOM 1672 C CA . GLY A 1 216 ? 6.095 -2.828 -23.920 1.00 86.12 216 GLY A CA 1
ATOM 1673 C C . GLY A 1 216 ? 5.397 -3.511 -22.740 1.00 86.12 216 GLY A C 1
ATOM 1674 O O . GLY A 1 216 ? 4.173 -3.624 -22.756 1.00 86.12 216 GLY A O 1
ATOM 1675 N N . TYR A 1 217 ? 6.128 -3.954 -21.710 1.00 85.25 217 TYR A N 1
ATOM 1676 C CA . TYR A 1 217 ? 5.557 -4.600 -20.519 1.00 85.25 217 TYR A CA 1
ATOM 1677 C C . TYR A 1 217 ? 5.813 -3.774 -19.245 1.00 85.25 217 TYR A C 1
ATOM 1679 O O . TYR A 1 217 ? 6.807 -3.998 -18.540 1.00 85.25 217 TYR A O 1
ATOM 1687 N N . PRO A 1 218 ? 4.935 -2.812 -18.903 1.00 82.25 218 PRO A N 1
ATOM 1688 C CA . PRO A 1 218 ? 5.028 -2.075 -17.647 1.00 82.25 218 PRO A CA 1
ATOM 1689 C C . PRO A 1 218 ? 5.033 -3.012 -16.434 1.00 82.25 218 PRO A C 1
ATOM 1691 O O . PRO A 1 218 ? 4.268 -3.972 -16.380 1.00 82.25 218 PRO A O 1
ATOM 1694 N N . ALA A 1 219 ? 5.881 -2.715 -15.446 1.00 78.44 219 ALA A N 1
ATOM 1695 C CA . ALA A 1 219 ? 5.995 -3.503 -14.222 1.00 78.44 219 ALA A CA 1
ATOM 1696 C C . ALA A 1 219 ? 5.909 -2.625 -12.966 1.00 78.44 219 ALA A C 1
ATOM 1698 O O . ALA A 1 219 ? 6.578 -1.591 -12.867 1.00 78.44 219 ALA A O 1
ATOM 1699 N N . TRP A 1 220 ? 5.119 -3.077 -11.993 1.00 74.75 220 TRP A N 1
ATOM 1700 C CA . TRP A 1 220 ? 4.866 -2.445 -10.698 1.00 74.75 220 TRP A CA 1
ATOM 1701 C C . TRP A 1 220 ? 5.440 -3.276 -9.539 1.00 74.75 220 TRP A C 1
ATOM 1703 O O . TRP A 1 220 ? 5.774 -4.451 -9.694 1.00 74.75 220 TRP A O 1
ATOM 1713 N N . GLY A 1 221 ? 5.563 -2.655 -8.361 1.00 69.94 221 GLY A N 1
ATOM 1714 C CA . GLY A 1 221 ? 5.989 -3.347 -7.142 1.00 69.94 221 GLY A CA 1
ATOM 1715 C C . GLY A 1 221 ? 7.485 -3.657 -7.109 1.00 69.94 221 GLY A C 1
ATOM 1716 O O . GLY A 1 221 ? 7.909 -4.607 -6.465 1.00 69.94 221 GLY A O 1
ATOM 1717 N N . LYS A 1 222 ? 8.311 -2.860 -7.801 1.00 71.69 222 LYS A N 1
ATOM 1718 C CA . LYS A 1 222 ? 9.769 -3.068 -7.850 1.00 71.69 222 LYS A CA 1
ATOM 1719 C C . LYS A 1 222 ? 10.475 -2.760 -6.528 1.00 71.69 222 LYS A C 1
ATOM 1721 O O . LYS A 1 222 ? 11.627 -3.146 -6.354 1.00 71.69 222 LYS A O 1
ATOM 1726 N N . THR A 1 223 ? 9.822 -2.050 -5.611 1.00 68.19 223 THR A N 1
ATOM 1727 C CA . THR A 1 223 ? 10.395 -1.627 -4.329 1.00 68.19 223 THR A CA 1
ATOM 1728 C C . THR A 1 223 ? 9.392 -1.784 -3.195 1.00 68.19 223 THR A C 1
ATOM 1730 O O . THR A 1 223 ? 8.215 -1.487 -3.379 1.00 68.19 223 THR A O 1
ATOM 1733 N N . SER A 1 224 ? 9.870 -2.168 -2.013 1.00 72.00 224 SER A N 1
ATOM 1734 C CA . SER A 1 224 ? 9.107 -2.182 -0.760 1.00 72.00 224 SER A CA 1
ATOM 1735 C C . SER A 1 224 ? 9.798 -1.309 0.279 1.00 72.00 224 SER A C 1
ATOM 1737 O O . SER A 1 224 ? 11.027 -1.246 0.317 1.00 72.00 224 SER A O 1
ATOM 1739 N N . GLN A 1 225 ? 9.034 -0.669 1.163 1.00 70.88 225 GLN A N 1
ATOM 1740 C CA . GLN A 1 225 ? 9.620 -0.015 2.331 1.00 70.88 225 GLN A CA 1
ATOM 1741 C C . GLN A 1 225 ? 9.916 -1.047 3.421 1.00 70.88 225 GLN A C 1
ATOM 1743 O O . GLN A 1 225 ? 9.056 -1.846 3.785 1.00 70.88 225 GLN A O 1
ATOM 1748 N N . LYS A 1 226 ? 11.141 -1.024 3.949 1.00 64.31 226 LYS A N 1
ATOM 1749 C CA . LYS A 1 226 ? 11.556 -1.786 5.131 1.00 64.31 226 LYS A CA 1
ATOM 1750 C C . LYS A 1 226 ? 12.356 -0.853 6.037 1.00 64.31 226 LYS A C 1
ATOM 1752 O O . LYS A 1 226 ? 13.359 -0.292 5.602 1.00 64.31 226 LYS A O 1
ATOM 1757 N N . ASN A 1 227 ? 11.904 -0.659 7.277 1.00 63.53 227 ASN A N 1
ATOM 1758 C CA . ASN A 1 227 ? 12.539 0.225 8.269 1.00 63.53 227 ASN A CA 1
ATOM 1759 C C . ASN A 1 227 ? 12.801 1.653 7.740 1.00 63.53 227 ASN A C 1
ATOM 1761 O O . ASN A 1 227 ? 13.902 2.183 7.876 1.00 63.53 227 ASN A O 1
ATOM 1765 N N . GLY A 1 228 ? 11.821 2.247 7.051 1.00 64.56 228 GLY A N 1
ATOM 1766 C CA . GLY A 1 228 ? 11.939 3.593 6.469 1.00 64.56 228 GLY A CA 1
ATOM 1767 C C . GLY A 1 228 ? 12.861 3.704 5.245 1.00 64.56 228 GLY A C 1
ATOM 1768 O O . GLY A 1 228 ? 13.029 4.796 4.710 1.00 64.56 228 GLY A O 1
ATOM 1769 N N . ARG A 1 229 ? 13.450 2.599 4.764 1.00 58.91 229 ARG A N 1
ATOM 1770 C CA . ARG A 1 229 ? 14.296 2.565 3.560 1.00 58.91 229 ARG A CA 1
ATOM 1771 C C . ARG A 1 229 ? 13.592 1.829 2.423 1.00 58.91 229 ARG A C 1
ATOM 1773 O O . ARG A 1 229 ? 12.959 0.797 2.640 1.00 58.91 229 ARG A O 1
ATOM 1780 N N . SER A 1 230 ? 13.717 2.354 1.204 1.00 70.38 230 SER A N 1
ATOM 1781 C CA . SER A 1 230 ? 13.230 1.687 -0.007 1.00 70.38 230 SER A CA 1
ATOM 1782 C C . SER A 1 230 ? 14.192 0.565 -0.400 1.00 70.38 230 SER A C 1
ATOM 1784 O O . SER A 1 230 ? 15.376 0.814 -0.627 1.00 70.38 230 SER A O 1
ATOM 1786 N N . VAL A 1 231 ? 13.692 -0.670 -0.449 1.00 75.25 231 VAL A N 1
ATOM 1787 C CA . VAL A 1 231 ? 14.447 -1.872 -0.822 1.00 75.25 231 VAL A CA 1
ATOM 1788 C C . VAL A 1 231 ? 13.900 -2.407 -2.139 1.00 75.25 231 VAL A C 1
ATOM 1790 O O . VAL A 1 231 ? 12.690 -2.571 -2.289 1.00 75.25 231 VAL A O 1
ATOM 1793 N N . GLN A 1 232 ? 14.788 -2.693 -3.091 1.00 71.56 232 GLN A N 1
ATOM 1794 C CA . GLN A 1 232 ? 14.420 -3.287 -4.375 1.00 71.56 232 GLN A CA 1
ATOM 1795 C C . GLN A 1 232 ? 14.001 -4.749 -4.181 1.00 71.56 232 GLN A C 1
ATOM 1797 O O . GLN A 1 232 ? 14.686 -5.514 -3.503 1.00 71.56 232 GLN A O 1
ATOM 1802 N N . LEU A 1 233 ? 12.858 -5.123 -4.750 1.00 73.69 233 LEU A N 1
ATOM 1803 C CA . LEU A 1 233 ? 12.328 -6.477 -4.676 1.00 73.69 233 LEU A CA 1
ATOM 1804 C C . LEU A 1 233 ? 12.881 -7.353 -5.817 1.00 73.69 233 LEU A C 1
ATOM 1806 O O . LEU A 1 233 ? 13.156 -6.825 -6.899 1.00 73.69 233 LEU A O 1
ATOM 1810 N N . PRO A 1 234 ? 13.009 -8.678 -5.597 1.00 74.31 234 PRO A N 1
ATOM 1811 C CA . PRO A 1 234 ? 13.317 -9.650 -6.649 1.00 74.31 234 PRO A CA 1
ATOM 1812 C C . PRO A 1 234 ? 12.320 -9.567 -7.810 1.00 74.31 234 PRO A C 1
ATOM 1814 O O . PRO A 1 234 ? 11.150 -9.242 -7.582 1.00 74.31 234 PRO A O 1
ATOM 1817 N N . LYS A 1 235 ? 12.762 -9.894 -9.033 1.00 70.06 235 LYS A N 1
ATOM 1818 C CA . LYS A 1 235 ? 11.927 -9.832 -10.249 1.00 70.06 235 LYS A CA 1
ATOM 1819 C C . LYS A 1 235 ? 10.684 -10.716 -10.149 1.00 70.06 235 LYS A C 1
ATOM 1821 O O . LYS A 1 235 ? 9.636 -10.352 -10.665 1.00 70.06 235 LYS A O 1
ATOM 1826 N N . GLU A 1 236 ? 10.777 -11.828 -9.430 1.00 73.38 236 GLU A N 1
ATOM 1827 C CA . GLU A 1 236 ? 9.700 -12.801 -9.216 1.00 73.38 236 GLU A CA 1
ATOM 1828 C C . GLU A 1 236 ? 8.531 -12.205 -8.422 1.00 73.38 236 GLU A C 1
ATOM 1830 O O . GLU A 1 236 ? 7.412 -12.704 -8.480 1.00 73.38 236 GLU A O 1
ATOM 1835 N N . LYS A 1 237 ? 8.785 -11.127 -7.670 1.00 71.75 237 LYS A N 1
ATOM 1836 C CA . LYS A 1 237 ? 7.760 -10.395 -6.918 1.00 71.75 237 LYS A CA 1
ATOM 1837 C C . LYS A 1 237 ? 7.182 -9.216 -7.697 1.00 71.75 237 LYS A C 1
ATOM 1839 O O . LYS A 1 237 ? 6.288 -8.540 -7.188 1.00 71.75 237 LYS A O 1
ATOM 1844 N N . TRP A 1 238 ? 7.703 -8.918 -8.888 1.00 77.81 238 TRP A N 1
ATOM 1845 C CA . TRP A 1 238 ? 7.205 -7.810 -9.692 1.00 77.81 238 TRP A CA 1
ATOM 1846 C C . TRP A 1 238 ? 5.871 -8.192 -10.314 1.00 77.81 238 TRP A C 1
ATOM 1848 O O . TRP A 1 238 ? 5.668 -9.305 -10.788 1.00 77.81 238 TRP A O 1
ATOM 1858 N N . THR A 1 239 ? 4.959 -7.231 -10.342 1.00 72.06 239 THR A N 1
ATOM 1859 C CA . THR A 1 239 ? 3.700 -7.376 -11.064 1.00 72.06 239 THR A CA 1
ATOM 1860 C C . THR A 1 239 ? 3.886 -6.786 -12.453 1.00 72.06 239 THR A C 1
ATOM 1862 O O . THR A 1 239 ? 3.947 -5.565 -12.595 1.00 72.06 239 THR A O 1
ATOM 1865 N N . VAL A 1 240 ? 4.032 -7.642 -13.459 1.00 73.25 240 VAL A N 1
ATOM 1866 C CA . VAL A 1 240 ? 4.192 -7.247 -14.866 1.00 73.25 240 VAL A CA 1
ATOM 1867 C C . VAL A 1 240 ? 2.819 -7.224 -15.544 1.00 73.25 240 VAL A C 1
ATOM 1869 O O . VAL A 1 240 ? 1.944 -7.999 -15.174 1.00 73.25 240 VAL A O 1
ATOM 1872 N N . SER A 1 241 ? 2.611 -6.310 -16.493 1.00 73.00 241 SER A N 1
ATOM 1873 C CA . SER A 1 241 ? 1.408 -6.283 -17.333 1.00 73.00 241 SER A CA 1
ATOM 1874 C C . SER A 1 241 ? 1.230 -7.607 -18.080 1.00 73.00 241 SER A C 1
ATOM 1876 O O . SER A 1 241 ? 2.169 -8.085 -18.711 1.00 73.00 241 SER A O 1
ATOM 1878 N N . ASP A 1 242 ? 0.010 -8.147 -18.076 1.00 70.25 242 ASP A N 1
ATOM 1879 C CA . ASP A 1 242 ? -0.327 -9.397 -18.774 1.00 70.25 242 ASP A CA 1
ATOM 1880 C C . ASP A 1 242 ? -0.344 -9.236 -20.307 1.00 70.25 242 ASP A C 1
ATOM 1882 O O . ASP A 1 242 ? -0.317 -10.219 -21.046 1.00 70.25 242 ASP A O 1
ATOM 1886 N N . ARG A 1 243 ? -0.390 -7.990 -20.800 1.00 78.81 243 ARG A N 1
ATOM 1887 C CA . ARG A 1 243 ? -0.393 -7.654 -22.230 1.00 78.81 243 ARG A CA 1
ATOM 1888 C C . ARG A 1 243 ? 0.742 -6.707 -22.599 1.00 78.81 243 ARG A C 1
ATOM 1890 O O . ARG A 1 243 ? 1.042 -5.781 -21.838 1.00 78.81 243 ARG A O 1
ATOM 1897 N N . GLN A 1 244 ? 1.296 -6.910 -23.794 1.00 83.00 244 GLN A N 1
ATOM 1898 C CA . GLN A 1 244 ? 2.219 -5.969 -24.418 1.00 83.00 244 GLN A CA 1
ATOM 1899 C C . GLN A 1 244 ? 1.456 -4.734 -24.899 1.00 83.00 244 GLN A C 1
ATOM 1901 O O . GLN A 1 244 ? 0.434 -4.850 -25.580 1.00 83.00 244 GLN A O 1
ATOM 1906 N N . ILE A 1 245 ? 1.971 -3.558 -24.568 1.00 84.25 245 ILE A N 1
ATOM 1907 C CA . ILE A 1 245 ? 1.469 -2.272 -25.048 1.00 84.25 245 ILE A CA 1
ATOM 1908 C C . ILE A 1 245 ? 2.384 -1.838 -26.186 1.00 84.25 245 ILE A C 1
ATOM 1910 O O . ILE A 1 245 ? 3.526 -1.442 -25.947 1.00 84.25 245 ILE A O 1
ATOM 1914 N N . LYS A 1 246 ? 1.905 -1.981 -27.425 1.00 85.25 246 LYS A N 1
ATOM 1915 C CA . LYS A 1 246 ? 2.717 -1.793 -28.639 1.00 85.25 246 LYS A CA 1
ATOM 1916 C C . LYS A 1 246 ? 3.236 -0.363 -28.765 1.00 85.25 246 LYS A C 1
ATOM 1918 O O . LYS A 1 246 ? 4.356 -0.153 -29.209 1.00 85.25 246 LYS A O 1
ATOM 1923 N N . GLU A 1 247 ? 2.446 0.595 -28.303 1.00 85.06 247 GLU A N 1
ATOM 1924 C CA . GLU A 1 247 ? 2.731 2.029 -28.302 1.00 85.06 247 GLU A CA 1
ATOM 1925 C C . GLU A 1 247 ? 3.889 2.409 -27.364 1.00 85.06 247 GLU A C 1
ATOM 1927 O O . GLU A 1 247 ? 4.407 3.517 -27.446 1.00 85.06 247 GLU A O 1
ATOM 1932 N N . LEU A 1 248 ? 4.304 1.495 -26.478 1.00 86.50 248 LEU A N 1
ATOM 1933 C CA . LEU A 1 248 ? 5.415 1.681 -25.543 1.00 86.50 248 LEU A CA 1
ATOM 1934 C C . LEU A 1 248 ? 6.647 0.840 -25.908 1.00 86.50 248 LEU A C 1
ATOM 1936 O O . LEU A 1 248 ? 7.591 0.774 -25.129 1.00 86.50 248 LEU A O 1
ATOM 1940 N N . VAL A 1 249 ? 6.657 0.155 -27.052 1.00 92.31 249 VAL A N 1
ATOM 1941 C CA . VAL A 1 249 ? 7.797 -0.678 -27.451 1.00 92.31 249 VAL A CA 1
ATOM 1942 C C . VAL A 1 249 ? 8.909 0.213 -28.006 1.00 92.31 249 VAL A C 1
ATOM 1944 O O . VAL A 1 249 ? 8.786 0.792 -29.082 1.00 92.31 249 VAL A O 1
ATOM 1947 N N . VAL A 1 250 ? 10.020 0.301 -27.275 1.00 92.38 250 VAL A N 1
ATOM 1948 C CA . VAL A 1 250 ? 11.240 0.997 -27.720 1.00 92.38 250 VAL A CA 1
ATOM 1949 C C . VAL A 1 250 ? 12.220 0.017 -28.356 1.00 92.38 250 VAL A C 1
ATOM 1951 O O . VAL A 1 250 ? 12.859 0.352 -29.352 1.00 92.38 250 VAL A O 1
ATOM 1954 N N . VAL A 1 251 ? 12.320 -1.185 -27.789 1.00 92.75 251 VAL A N 1
ATOM 1955 C CA . VAL A 1 251 ? 13.213 -2.266 -28.212 1.00 92.75 251 VAL A CA 1
ATOM 1956 C C . VAL A 1 251 ? 12.356 -3.424 -28.698 1.00 92.75 251 VAL A C 1
ATOM 1958 O O . VAL A 1 251 ? 11.455 -3.859 -27.979 1.00 92.75 251 VAL A O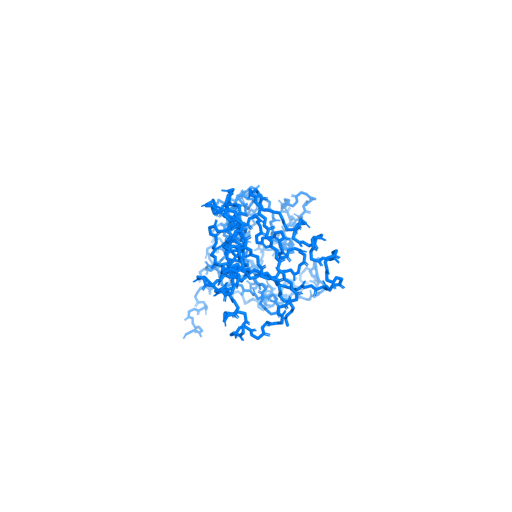 1
ATOM 1961 N N . ASP A 1 252 ? 12.626 -3.918 -29.905 1.00 91.81 252 ASP A N 1
ATOM 1962 C CA . ASP A 1 252 ? 11.910 -5.069 -30.443 1.00 91.81 252 ASP A CA 1
ATOM 1963 C C . ASP A 1 252 ? 12.180 -6.351 -29.636 1.00 91.81 252 ASP A C 1
ATOM 1965 O O . ASP A 1 252 ? 13.103 -6.453 -28.821 1.00 91.81 252 ASP A O 1
ATOM 1969 N N . ASN A 1 253 ? 11.336 -7.355 -29.857 1.00 90.50 253 ASN A N 1
ATOM 1970 C CA . ASN A 1 253 ? 11.409 -8.584 -29.086 1.00 90.50 253 ASN A CA 1
ATOM 1971 C C . ASN A 1 253 ? 12.682 -9.398 -29.375 1.00 90.50 253 ASN A C 1
ATOM 1973 O O . ASN A 1 253 ? 13.139 -10.129 -28.499 1.00 90.50 253 ASN A O 1
ATOM 1977 N N . GLU A 1 254 ? 13.258 -9.290 -30.572 1.00 92.38 254 GLU A N 1
ATOM 1978 C CA . GLU A 1 254 ? 14.453 -10.044 -30.950 1.00 92.38 254 GLU A CA 1
ATOM 1979 C C . GLU A 1 254 ? 15.679 -9.523 -30.194 1.00 92.38 254 GLU A C 1
ATOM 1981 O O . GLU A 1 254 ? 16.330 -10.279 -29.465 1.00 92.38 254 GLU A O 1
ATOM 1986 N N . LEU A 1 255 ? 15.925 -8.214 -30.266 1.00 92.75 255 LEU A N 1
ATOM 1987 C CA . LEU A 1 255 ? 16.990 -7.537 -29.535 1.00 92.75 255 LEU A CA 1
ATOM 1988 C C . LEU A 1 255 ? 16.797 -7.678 -28.018 1.00 92.75 255 LEU A C 1
ATOM 1990 O O . LEU A 1 255 ? 17.757 -7.922 -27.282 1.00 92.75 255 LEU A O 1
ATOM 1994 N N . TRP A 1 256 ? 15.552 -7.596 -27.535 1.00 93.44 256 TRP A N 1
ATOM 1995 C CA . TRP A 1 256 ? 15.238 -7.821 -26.124 1.00 93.44 256 TRP A CA 1
ATOM 1996 C C . TRP A 1 256 ? 15.676 -9.212 -25.648 1.00 93.44 256 TRP A C 1
ATOM 1998 O O . TRP A 1 256 ? 16.355 -9.324 -24.623 1.00 93.44 256 TRP A O 1
ATOM 2008 N N . VAL A 1 257 ? 15.309 -10.268 -26.382 1.00 92.19 257 VAL A N 1
ATOM 2009 C CA . VAL A 1 257 ? 15.651 -11.656 -26.033 1.00 92.19 257 VAL A CA 1
ATOM 2010 C C . VAL A 1 257 ? 17.165 -11.859 -26.027 1.00 92.19 257 VAL A C 1
ATOM 2012 O O . VAL A 1 257 ? 17.693 -12.393 -25.050 1.00 92.19 257 VAL A O 1
ATOM 2015 N N . GLN A 1 258 ? 17.878 -11.355 -27.040 1.00 93.62 258 GLN A N 1
ATOM 2016 C CA . GLN A 1 258 ? 19.343 -11.441 -27.102 1.00 93.62 258 GLN A CA 1
ATOM 2017 C C . GLN A 1 258 ? 20.014 -10.820 -25.864 1.00 93.62 258 GLN A C 1
ATOM 2019 O O . GLN A 1 258 ? 20.910 -11.417 -25.254 1.00 93.62 258 GLN A O 1
ATOM 2024 N N . VAL A 1 259 ? 19.545 -9.642 -25.440 1.00 93.81 259 VAL A N 1
ATOM 2025 C CA . VAL A 1 259 ? 20.044 -8.950 -24.243 1.00 93.81 259 VAL A CA 1
ATOM 2026 C C . VAL A 1 259 ? 19.743 -9.736 -22.962 1.00 93.81 259 VAL A C 1
ATOM 2028 O O . VAL A 1 259 ? 20.637 -9.894 -22.123 1.00 93.81 259 VAL A O 1
ATOM 2031 N N . GLN A 1 260 ? 18.516 -10.248 -22.792 1.00 92.50 260 GLN A N 1
ATOM 2032 C CA . GLN A 1 260 ? 18.152 -11.018 -21.594 1.00 92.50 260 GLN A CA 1
ATOM 2033 C C . GLN A 1 260 ? 18.934 -12.334 -21.496 1.00 92.50 260 GLN A C 1
ATOM 2035 O O . GLN A 1 260 ? 19.389 -12.693 -20.408 1.00 92.50 260 GLN A O 1
ATOM 2040 N N . ASP A 1 261 ? 19.159 -13.023 -22.614 1.00 91.81 261 ASP A N 1
ATOM 2041 C CA . ASP A 1 261 ? 19.971 -14.240 -22.655 1.00 91.81 261 ASP A CA 1
ATOM 2042 C C . ASP A 1 261 ? 21.403 -13.973 -22.198 1.00 91.81 261 ASP A C 1
ATOM 2044 O O . ASP A 1 261 ? 21.956 -14.722 -21.384 1.00 91.81 261 ASP A O 1
ATOM 2048 N N . ARG A 1 262 ? 22.000 -12.873 -22.666 1.00 90.75 262 ARG A N 1
ATOM 2049 C CA . ARG A 1 262 ? 23.341 -12.462 -22.245 1.00 90.75 262 ARG A CA 1
ATOM 2050 C C . ARG A 1 262 ? 23.400 -12.144 -20.747 1.00 90.75 262 ARG A C 1
ATOM 2052 O O . ARG A 1 262 ? 24.312 -12.624 -20.069 1.00 90.75 262 ARG A O 1
ATOM 2059 N N . LEU A 1 263 ? 22.426 -11.396 -20.221 1.00 88.94 263 LEU A N 1
ATOM 2060 C CA . LEU A 1 263 ? 22.325 -11.091 -18.786 1.00 88.94 263 LEU A CA 1
ATOM 2061 C C . LEU A 1 263 ? 22.227 -12.373 -17.947 1.00 88.94 263 LEU A C 1
ATOM 2063 O O . LEU A 1 263 ? 22.944 -12.530 -16.957 1.00 88.94 263 LEU A O 1
ATOM 2067 N N . ASN A 1 264 ? 21.385 -13.317 -18.370 1.00 87.00 264 ASN A N 1
ATOM 2068 C CA . ASN A 1 264 ? 21.179 -14.586 -17.674 1.00 87.00 264 ASN A CA 1
ATOM 2069 C C . ASN A 1 264 ? 22.426 -15.480 -17.698 1.00 87.00 264 ASN A C 1
ATOM 2071 O O . ASN A 1 264 ? 22.710 -16.153 -16.706 1.00 87.00 264 ASN A O 1
ATOM 2075 N N . ARG A 1 265 ? 23.199 -15.478 -18.793 1.00 86.31 265 ARG A N 1
ATOM 2076 C CA . ARG A 1 265 ? 24.486 -16.195 -18.862 1.00 86.31 265 ARG A CA 1
ATOM 2077 C C . ARG A 1 265 ? 25.486 -15.638 -17.850 1.00 86.31 265 ARG A C 1
ATOM 2079 O O . ARG A 1 265 ? 26.086 -16.421 -17.125 1.00 86.31 265 ARG A O 1
ATOM 2086 N N . GLN A 1 266 ? 25.607 -14.313 -17.740 1.00 76.00 266 GLN A N 1
ATOM 2087 C CA . GLN A 1 266 ? 26.516 -13.681 -16.773 1.00 76.00 266 GLN A CA 1
ATOM 2088 C C . GLN A 1 266 ? 26.123 -13.962 -15.317 1.00 76.00 266 GLN A C 1
ATOM 2090 O O . GLN A 1 266 ? 27.001 -14.178 -14.488 1.00 76.00 266 GLN A O 1
ATOM 2095 N N . LEU A 1 267 ? 24.825 -14.023 -15.004 1.00 71.06 267 LEU A N 1
ATOM 2096 C CA . LEU A 1 267 ? 24.349 -14.380 -13.661 1.00 71.06 267 LEU A CA 1
ATOM 2097 C C . LEU A 1 267 ? 24.699 -15.825 -13.268 1.00 71.06 267 LEU A C 1
ATOM 2099 O O . LEU A 1 267 ? 24.961 -16.086 -12.098 1.00 71.06 267 LEU A O 1
ATOM 2103 N N . LYS A 1 268 ? 24.733 -16.756 -14.231 1.00 64.44 268 LYS A N 1
ATOM 2104 C CA . LYS A 1 268 ? 25.094 -18.165 -13.993 1.00 64.44 268 LYS A CA 1
ATOM 2105 C C . LYS A 1 268 ? 26.596 -18.406 -13.826 1.00 64.44 268 LYS A C 1
ATOM 2107 O O . LYS A 1 268 ? 26.963 -19.443 -13.301 1.00 64.44 268 LYS A O 1
ATOM 2112 N N . THR A 1 269 ? 27.456 -17.499 -14.288 1.00 57.06 269 THR A N 1
ATOM 2113 C CA . THR A 1 269 ? 28.923 -17.632 -14.169 1.00 57.06 269 THR A CA 1
ATOM 2114 C C . THR A 1 269 ? 29.466 -17.075 -12.845 1.00 57.06 269 THR A C 1
ATOM 2116 O O . THR A 1 269 ? 30.620 -17.310 -12.511 1.00 57.06 269 THR A O 1
ATOM 2119 N N . VAL A 1 270 ? 28.656 -16.306 -12.109 1.00 50.53 270 VAL A N 1
ATOM 2120 C CA . VAL A 1 270 ? 29.053 -15.619 -10.864 1.00 50.53 270 VAL A CA 1
ATOM 2121 C C . VAL A 1 270 ? 28.574 -16.362 -9.601 1.00 50.53 270 VAL A C 1
ATOM 2123 O O . VAL A 1 270 ? 29.041 -16.047 -8.509 1.00 50.53 270 VAL A O 1
ATOM 2126 N N . ASN A 1 271 ? 27.689 -17.354 -9.751 1.00 39.72 271 ASN A N 1
ATOM 2127 C CA . ASN A 1 271 ? 27.259 -18.286 -8.698 1.00 39.72 271 ASN A CA 1
ATOM 2128 C C . ASN A 1 271 ? 27.983 -19.624 -8.834 1.00 39.72 271 ASN A C 1
ATOM 2130 O O . ASN A 1 271 ? 28.226 -20.252 -7.782 1.00 39.72 271 ASN A O 1
#

Sequence (271 aa):
MNSVIFVRVDEGMQAIQMMQAKLVEPFAAQLRANVVGYSFQVGEISIDKIIDKIHNDTKTEFDSIIIMNKDSISPGIGDVFRFVCDAQGRGIEIYTVSDGNLTKFVSGLVGAAKDVEKIELSNVTTERMKKVASSGKWLGGRTPFGYDKSVDNTLSINDDEAAVVREMFQLYADGISQNTIAHIVADKYGLAHPNGHGRWRQKKISDMLNNTIYNGYPAWGKTSQKNGRSVQLPKEKWTVSDRQIKELVVVDNELWVQVQDRLNRQLKTVN